Protein AF-A0A2E5S4G9-F1 (afdb_monomer_lite)

Secondary structure (DSSP, 8-state):
--HHHHHHHHHHHHHHHHHHHHHHHHHHHHHTSPPHHHHHHHHHHTTT-TT-EEEEETTEEEEEEEETTEEEEEEEETTTEEEEEEEPTT-TT----EEEESSS--SSTTEEEEETTEEEEP-TTS-HHHHHHHHHHS-HHHHHHHHHHHHTSSEEEEEE-HHHHHH-HHHHHHHHT-TT--S--EEEEEEEETT--HHHHHHHHHHHHHHHHHHHHHS---

pLDDT: mean 80.01, std 14.48, range [40.16, 95.88]

Sequence (222 aa):
MPQELIILLLTICFLLLVAALFFLASWMRSKLQPSAKLEGSLLELRKWIPDLQPMQIGSDYYGMGTFQGHRIGFRRWTGKALAIRVKIRETEMDPFYLLALSGGSPPEEGFHNMRPGLYLGSLSGVSFDEQKEKYNRLLPATLASIQTLAQNVSSLTVGPDWEVNRIGRDAALRLLGQDGVALTQLELRTVISDNYSGEALLSHIKKMCHIVERLERELPRE

Structure (mmCIF, N/CA/C/O backbone):
data_AF-A0A2E5S4G9-F1
#
_entry.id   AF-A0A2E5S4G9-F1
#
loop_
_atom_site.group_PDB
_atom_site.id
_atom_site.type_symbol
_atom_site.label_atom_id
_atom_site.label_alt_id
_atom_site.label_comp_id
_atom_site.label_asym_id
_atom_site.label_entity_id
_atom_site.label_seq_id
_atom_site.pdbx_PDB_ins_code
_atom_site.Cartn_x
_atom_site.Cartn_y
_atom_site.Cartn_z
_atom_site.occupancy
_atom_site.B_iso_or_equiv
_atom_site.auth_seq_id
_atom_site.auth_comp_id
_atom_site.auth_asym_id
_atom_site.auth_atom_id
_atom_site.pdbx_PDB_model_num
ATOM 1 N N . MET A 1 1 ? 17.369 -23.513 -61.665 1.00 62.38 1 MET A N 1
ATOM 2 C CA . MET A 1 1 ? 18.164 -22.512 -60.916 1.00 62.38 1 MET A CA 1
ATOM 3 C C . MET A 1 1 ? 19.468 -23.156 -60.481 1.00 62.38 1 MET A C 1
ATOM 5 O O . MET A 1 1 ? 19.415 -24.325 -60.113 1.00 62.38 1 MET A O 1
ATOM 9 N N . PRO A 1 2 ? 20.602 -22.439 -60.515 1.00 84.31 2 PRO A N 1
ATOM 10 C CA . PRO A 1 2 ? 21.849 -22.952 -59.960 1.00 84.31 2 PRO A CA 1
ATOM 11 C C . PRO A 1 2 ? 21.697 -23.172 -58.447 1.00 84.31 2 PRO A C 1
ATOM 13 O O . PRO A 1 2 ? 21.067 -22.357 -57.773 1.00 84.31 2 PRO A O 1
ATOM 16 N N . GLN A 1 3 ? 22.258 -24.263 -57.914 1.00 82.62 3 GLN A N 1
ATOM 17 C CA . GLN A 1 3 ? 22.216 -24.583 -56.475 1.00 82.62 3 GLN A CA 1
ATOM 18 C C . GLN A 1 3 ? 22.743 -23.431 -55.608 1.00 82.62 3 GLN A C 1
ATOM 20 O O . GLN A 1 3 ? 22.178 -23.149 -54.556 1.00 82.62 3 GLN A O 1
ATOM 25 N N . GLU A 1 4 ? 23.755 -22.711 -56.088 1.00 87.00 4 GLU A N 1
ATOM 26 C CA . GLU A 1 4 ? 24.308 -21.524 -55.426 1.00 87.00 4 GLU A CA 1
ATOM 27 C C . GLU A 1 4 ? 23.262 -20.422 -55.218 1.00 87.00 4 GLU A C 1
ATOM 29 O O . GLU A 1 4 ? 23.228 -19.777 -54.173 1.00 87.00 4 GLU A O 1
ATOM 34 N N . LEU A 1 5 ? 22.349 -20.251 -56.177 1.00 88.12 5 LEU A N 1
ATOM 35 C CA . LEU A 1 5 ? 21.302 -19.232 -56.125 1.00 88.12 5 LEU A CA 1
ATOM 36 C C . LEU A 1 5 ? 20.212 -19.598 -55.110 1.00 88.12 5 LEU A C 1
ATOM 38 O O . LEU A 1 5 ? 19.671 -18.718 -54.448 1.00 88.12 5 LEU A O 1
ATOM 42 N N . ILE A 1 6 ? 19.937 -20.897 -54.940 1.00 88.56 6 ILE A N 1
ATOM 43 C CA . ILE A 1 6 ? 19.016 -21.420 -53.919 1.00 88.56 6 ILE A CA 1
ATOM 44 C C . ILE A 1 6 ? 19.622 -21.248 -52.520 1.00 88.56 6 ILE A C 1
ATOM 46 O O . ILE A 1 6 ? 18.940 -20.775 -51.612 1.00 88.56 6 ILE A O 1
ATOM 50 N N . ILE A 1 7 ? 20.906 -21.581 -52.350 1.00 89.06 7 ILE A N 1
ATOM 51 C CA . ILE A 1 7 ? 21.625 -21.418 -51.077 1.00 89.06 7 ILE A CA 1
ATOM 52 C C . ILE A 1 7 ? 21.687 -19.937 -50.683 1.00 89.06 7 ILE A C 1
ATOM 54 O O . ILE A 1 7 ? 21.412 -19.597 -49.531 1.00 89.06 7 ILE A O 1
ATOM 58 N N . LEU A 1 8 ? 21.971 -19.044 -51.636 1.00 90.94 8 LEU A N 1
ATOM 59 C CA . LEU A 1 8 ? 21.980 -17.600 -51.403 1.00 90.94 8 LEU A CA 1
ATOM 60 C C . LEU A 1 8 ? 20.605 -17.095 -50.938 1.00 90.94 8 LEU A C 1
ATOM 62 O O . LEU A 1 8 ? 20.520 -16.381 -49.940 1.00 90.94 8 LEU A O 1
ATOM 66 N N . LEU A 1 9 ? 19.526 -17.511 -51.609 1.00 90.31 9 LEU A N 1
ATOM 67 C CA . LEU A 1 9 ? 18.155 -17.132 -51.252 1.00 90.31 9 LEU A CA 1
ATOM 68 C C . LEU A 1 9 ? 17.761 -17.628 -49.858 1.00 90.31 9 LEU A C 1
ATOM 70 O O . LEU A 1 9 ? 17.207 -16.862 -49.073 1.00 90.31 9 LEU A O 1
ATOM 74 N N . LEU A 1 10 ? 18.089 -18.879 -49.527 1.00 89.94 10 LEU A N 1
ATOM 75 C CA . LEU A 1 10 ? 17.836 -19.446 -48.201 1.00 89.94 10 LEU A CA 1
ATOM 76 C C . LEU A 1 10 ? 18.617 -18.706 -47.112 1.00 89.94 10 LEU A C 1
ATOM 78 O O . LEU A 1 10 ? 18.069 -18.436 -46.046 1.00 89.94 10 LEU A O 1
ATOM 82 N N . THR A 1 11 ? 19.862 -18.319 -47.394 1.00 90.44 11 THR A N 1
ATOM 83 C CA . THR A 1 11 ? 20.701 -17.562 -46.454 1.00 90.44 11 THR A CA 1
ATOM 84 C C . THR A 1 11 ? 20.139 -16.159 -46.219 1.00 90.44 11 THR A C 1
ATOM 86 O O . THR A 1 11 ? 20.030 -15.723 -45.075 1.00 90.44 11 THR A O 1
ATOM 89 N N . ILE A 1 12 ? 19.705 -15.468 -47.278 1.00 93.25 12 ILE A N 1
ATOM 90 C CA . ILE A 1 12 ? 19.053 -14.154 -47.172 1.00 93.25 12 ILE A CA 1
ATOM 91 C C . ILE A 1 12 ? 17.735 -14.267 -46.396 1.00 93.25 12 ILE A C 1
ATOM 93 O O . ILE A 1 12 ? 17.505 -13.486 -45.474 1.00 93.25 12 ILE A O 1
ATOM 97 N N . CYS A 1 13 ? 16.893 -15.258 -46.707 1.00 91.69 13 CYS A N 1
ATOM 98 C CA . CYS A 1 13 ? 15.657 -15.510 -45.965 1.00 91.69 13 CYS A CA 1
ATOM 99 C C . CYS A 1 13 ? 15.927 -15.780 -44.483 1.00 91.69 13 CYS A C 1
ATOM 101 O O . CYS A 1 13 ? 15.249 -15.207 -43.635 1.00 91.69 13 CYS A O 1
ATOM 103 N N . PHE A 1 14 ? 16.926 -16.602 -44.160 1.00 92.38 14 PHE A N 1
ATOM 104 C CA . PHE A 1 14 ? 17.309 -16.885 -42.779 1.00 92.38 14 PHE A CA 1
ATOM 105 C C . PHE A 1 14 ? 17.754 -15.617 -42.041 1.00 92.38 14 PHE A C 1
ATOM 107 O O . PHE A 1 14 ? 17.254 -15.334 -40.954 1.00 92.38 14 PHE A O 1
ATOM 114 N N . LEU A 1 15 ? 18.628 -14.808 -42.647 1.00 93.62 15 LEU A N 1
ATOM 11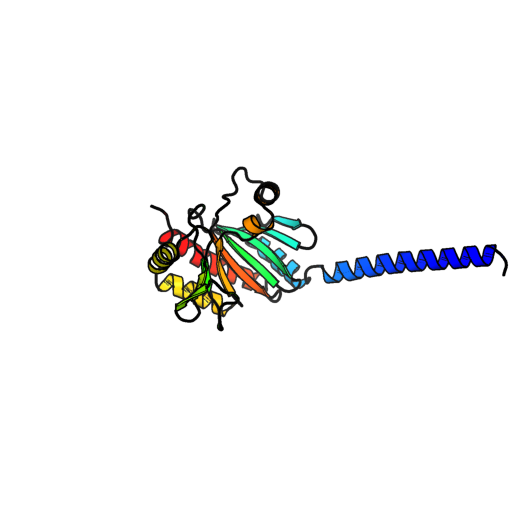5 C CA . LEU A 1 15 ? 19.103 -13.558 -42.048 1.00 93.62 15 LEU A CA 1
ATOM 116 C C . LEU A 1 15 ? 17.970 -12.546 -41.832 1.00 93.62 15 LEU A C 1
ATOM 118 O O . LEU A 1 15 ? 17.916 -11.908 -40.781 1.00 93.62 15 LEU A O 1
ATOM 122 N N . LEU A 1 16 ? 17.033 -12.433 -42.778 1.00 93.62 16 LEU A N 1
ATOM 123 C CA . LEU A 1 16 ? 15.849 -11.580 -42.633 1.00 93.62 16 LEU A CA 1
ATOM 124 C C . LEU A 1 16 ? 14.930 -12.062 -41.505 1.00 93.62 16 LEU A C 1
ATOM 126 O O . LEU A 1 16 ? 14.406 -11.245 -40.751 1.00 93.62 16 LEU A O 1
ATOM 130 N N . LEU A 1 17 ? 14.758 -13.375 -41.356 1.00 92.19 17 LEU A N 1
ATOM 131 C CA . LEU A 1 17 ? 13.917 -13.969 -40.317 1.00 92.19 17 LEU A CA 1
ATOM 132 C C . LEU A 1 17 ? 14.536 -13.777 -38.924 1.00 92.19 17 LEU A C 1
ATOM 134 O O . LEU A 1 17 ? 13.839 -13.417 -37.976 1.00 92.19 17 LEU A O 1
ATOM 138 N N . VAL A 1 18 ? 15.861 -13.909 -38.821 1.00 89.44 18 VAL A N 1
ATOM 139 C CA . VAL A 1 18 ? 16.624 -13.576 -37.611 1.00 89.44 18 VAL A CA 1
ATOM 140 C C . VAL A 1 18 ? 16.506 -12.082 -37.289 1.00 89.44 18 VAL A C 1
ATOM 142 O O . VAL A 1 18 ? 16.171 -11.730 -36.159 1.00 89.44 18 VAL A O 1
ATOM 145 N N . ALA A 1 19 ? 16.699 -11.192 -38.265 1.00 87.81 19 ALA A N 1
ATOM 146 C CA . ALA A 1 19 ? 16.552 -9.749 -38.066 1.00 87.81 19 ALA A CA 1
ATOM 147 C C . ALA A 1 19 ? 15.129 -9.365 -37.622 1.00 87.81 19 ALA A C 1
ATOM 149 O O . ALA A 1 19 ? 14.969 -8.555 -36.709 1.00 87.81 19 ALA A O 1
ATOM 150 N N . ALA A 1 20 ? 14.099 -9.987 -38.205 1.00 88.69 20 ALA A N 1
ATOM 151 C CA . ALA A 1 20 ? 12.708 -9.792 -37.807 1.00 88.69 20 ALA A CA 1
ATOM 152 C C . ALA A 1 20 ? 12.456 -10.249 -36.363 1.00 88.69 20 ALA A C 1
ATOM 154 O O . ALA A 1 20 ? 11.812 -9.525 -35.608 1.00 88.69 20 ALA A O 1
ATOM 155 N N . LEU A 1 21 ? 13.014 -11.392 -35.946 1.00 87.75 21 LEU A N 1
ATOM 156 C CA . LEU A 1 21 ? 12.965 -11.866 -34.557 1.00 87.75 21 LEU A CA 1
ATOM 157 C C . LEU A 1 21 ? 13.628 -10.880 -33.588 1.00 87.75 21 LEU A C 1
ATOM 159 O O . LEU A 1 21 ? 13.041 -10.549 -32.557 1.00 87.75 21 LEU A O 1
ATOM 163 N N . PHE A 1 22 ? 14.810 -10.358 -33.929 1.00 82.56 22 PHE A N 1
ATOM 164 C CA . PHE A 1 22 ? 15.482 -9.331 -33.127 1.00 82.56 22 PHE A CA 1
ATOM 165 C C . PHE A 1 22 ? 14.666 -8.037 -33.049 1.00 82.56 22 PHE A C 1
ATOM 167 O O . PHE A 1 22 ? 14.561 -7.438 -31.976 1.00 82.56 22 PHE A O 1
ATOM 174 N N . PHE A 1 23 ? 14.045 -7.622 -34.154 1.00 84.19 23 PHE A N 1
ATOM 175 C CA . PHE A 1 23 ? 13.201 -6.433 -34.189 1.00 84.19 23 PHE A CA 1
ATOM 176 C C . PHE A 1 23 ? 11.932 -6.617 -33.351 1.00 84.19 23 PHE A C 1
ATOM 178 O O . PHE A 1 23 ? 11.587 -5.732 -32.571 1.00 84.19 23 PHE A O 1
ATOM 185 N N . LEU A 1 24 ? 11.279 -7.781 -33.432 1.00 76.38 24 LEU A N 1
ATOM 186 C CA . LEU A 1 24 ? 10.110 -8.116 -32.616 1.00 76.38 24 LEU A CA 1
ATOM 187 C C . LEU A 1 24 ? 10.465 -8.161 -31.129 1.00 76.38 24 LEU A C 1
ATOM 189 O O . LEU A 1 24 ? 9.747 -7.591 -30.313 1.00 76.38 24 LEU A O 1
ATOM 193 N N . ALA A 1 25 ? 11.588 -8.787 -30.773 1.00 67.88 25 ALA A N 1
ATOM 194 C CA . ALA A 1 25 ? 12.072 -8.831 -29.399 1.00 67.88 25 ALA A CA 1
ATOM 195 C C . ALA A 1 25 ? 12.381 -7.423 -28.864 1.00 67.88 25 ALA A C 1
ATOM 197 O O . ALA A 1 25 ? 11.974 -7.085 -27.754 1.00 67.88 25 ALA A O 1
ATOM 198 N N . SER A 1 26 ? 13.039 -6.579 -29.663 1.00 68.25 26 SER A N 1
ATOM 199 C CA . SER A 1 26 ? 13.331 -5.182 -29.318 1.00 68.25 26 SER A CA 1
ATOM 200 C C . SER A 1 26 ? 12.057 -4.341 -29.171 1.00 68.25 26 SER A C 1
ATOM 202 O O . SER A 1 26 ? 11.898 -3.607 -28.196 1.00 68.25 26 SER A O 1
ATOM 204 N N . TRP A 1 27 ? 11.100 -4.501 -30.086 1.00 69.50 27 TRP A N 1
ATOM 205 C CA . TRP A 1 27 ? 9.810 -3.814 -30.055 1.00 69.50 27 TRP A CA 1
ATOM 206 C C . TRP A 1 27 ? 8.940 -4.246 -28.866 1.00 69.50 27 TRP A C 1
ATOM 208 O O . TRP A 1 27 ? 8.347 -3.408 -28.188 1.00 69.50 27 TRP A O 1
ATOM 218 N N . MET A 1 28 ? 8.917 -5.539 -28.537 1.00 64.44 28 MET A N 1
ATOM 219 C CA . MET A 1 28 ? 8.283 -6.028 -27.309 1.00 64.44 28 MET A CA 1
ATOM 220 C C . MET A 1 28 ? 8.977 -5.461 -26.063 1.00 64.44 28 MET A C 1
ATOM 222 O O . MET A 1 28 ? 8.306 -5.065 -25.112 1.00 64.44 28 MET A O 1
ATOM 226 N N . ARG A 1 29 ? 10.311 -5.346 -26.073 1.00 56.06 29 ARG A N 1
ATOM 227 C CA . ARG A 1 29 ? 11.087 -4.784 -24.958 1.00 56.06 29 ARG A CA 1
ATOM 228 C C . ARG A 1 29 ? 10.842 -3.287 -24.765 1.00 56.06 29 ARG A C 1
ATOM 230 O O . ARG A 1 29 ? 10.755 -2.849 -23.624 1.00 56.06 29 ARG A O 1
ATOM 237 N N . SER A 1 30 ? 10.661 -2.514 -25.837 1.00 55.19 30 SER A N 1
ATOM 238 C CA . SER A 1 30 ? 10.353 -1.078 -25.749 1.00 55.19 30 SER A CA 1
ATOM 239 C C . SER A 1 30 ? 8.936 -0.807 -25.235 1.00 55.19 30 SER A C 1
ATOM 241 O O . SER A 1 30 ? 8.726 0.148 -24.494 1.00 55.19 30 SER A O 1
ATOM 243 N N . LYS A 1 31 ? 7.972 -1.696 -25.512 1.00 56.16 31 LYS A N 1
ATOM 244 C CA . LYS A 1 31 ? 6.645 -1.681 -24.864 1.00 56.16 31 LYS A CA 1
ATOM 245 C C . LYS A 1 31 ? 6.689 -2.043 -23.373 1.00 56.16 31 LYS A C 1
ATOM 247 O O . LYS A 1 31 ? 5.730 -1.766 -22.657 1.00 56.16 31 LYS A O 1
ATOM 252 N N . LEU A 1 32 ? 7.782 -2.655 -22.916 1.00 53.09 32 LEU A N 1
ATOM 253 C CA . LEU A 1 32 ? 8.024 -3.041 -21.525 1.00 53.09 32 LEU A CA 1
ATOM 254 C C . LEU A 1 32 ? 8.937 -2.060 -20.778 1.00 53.09 32 LEU A C 1
ATOM 256 O O . LEU A 1 32 ? 9.112 -2.236 -19.571 1.00 53.09 32 LEU A O 1
ATOM 260 N N . GLN A 1 33 ? 9.507 -1.042 -21.429 1.00 54.16 33 GLN A N 1
ATOM 261 C CA . GLN A 1 33 ? 10.274 -0.000 -20.741 1.00 54.16 33 GLN A CA 1
ATOM 262 C C . GLN A 1 33 ? 9.332 0.971 -20.010 1.00 54.16 33 GLN A C 1
ATOM 264 O O . GLN A 1 33 ? 8.203 1.182 -20.460 1.00 54.16 33 GLN A O 1
ATOM 269 N N . PRO A 1 34 ? 9.725 1.499 -18.837 1.00 54.69 34 PRO A N 1
ATOM 270 C CA . PRO A 1 34 ? 8.945 2.521 -18.144 1.00 54.69 34 PRO A CA 1
ATOM 271 C C . PRO A 1 34 ? 8.648 3.699 -19.073 1.00 54.69 34 PRO A C 1
ATOM 273 O O . PRO A 1 34 ? 9.449 4.021 -19.951 1.00 54.69 34 PRO A O 1
ATOM 276 N N . SER A 1 35 ? 7.515 4.380 -18.877 1.00 65.00 35 SER A N 1
ATOM 277 C CA . SER A 1 35 ? 7.364 5.686 -19.511 1.00 65.00 35 SER A CA 1
ATOM 278 C C . SER A 1 35 ? 8.494 6.582 -18.988 1.00 65.00 35 SER A C 1
ATOM 280 O O . SER A 1 35 ? 8.717 6.663 -17.779 1.00 65.00 35 SER A O 1
ATOM 282 N N . ALA A 1 36 ? 9.228 7.249 -19.884 1.00 67.62 36 ALA A N 1
ATOM 283 C CA . ALA A 1 36 ? 10.357 8.120 -19.519 1.00 67.62 36 ALA A CA 1
ATOM 284 C C . ALA A 1 36 ? 9.977 9.169 -18.448 1.00 67.62 36 ALA A C 1
ATOM 286 O O . ALA A 1 36 ? 10.807 9.632 -17.670 1.00 67.62 36 ALA A O 1
ATOM 287 N N . LYS A 1 37 ? 8.683 9.502 -18.375 1.00 71.19 37 LYS A N 1
ATOM 288 C CA . LYS A 1 37 ? 8.081 10.386 -17.378 1.00 71.19 37 LYS A CA 1
ATOM 289 C C . LYS A 1 37 ? 8.118 9.815 -15.952 1.00 71.19 37 LYS A C 1
ATOM 291 O O . LYS A 1 37 ? 8.420 10.550 -15.011 1.00 71.19 37 LYS A O 1
ATOM 296 N N . LEU A 1 38 ? 7.843 8.520 -15.781 1.00 74.31 38 LEU A N 1
ATOM 297 C CA . LEU A 1 38 ? 7.900 7.858 -14.477 1.00 74.31 38 LEU A CA 1
ATOM 298 C C . LEU A 1 38 ? 9.346 7.719 -13.996 1.00 74.31 38 LEU A C 1
ATOM 300 O O . LEU A 1 38 ? 9.626 7.991 -12.833 1.00 74.31 38 LEU A O 1
ATOM 304 N N . GLU A 1 39 ? 10.266 7.355 -14.892 1.00 76.50 39 GLU A N 1
ATOM 305 C CA . GLU A 1 39 ? 11.702 7.334 -14.585 1.00 76.50 39 GLU A CA 1
ATOM 306 C C . GLU A 1 39 ? 12.204 8.711 -14.145 1.00 76.50 39 GLU A C 1
ATOM 308 O O . GLU A 1 39 ? 12.862 8.810 -13.111 1.00 76.50 39 GLU A O 1
ATOM 313 N N . GLY A 1 40 ? 11.826 9.778 -14.859 1.00 79.81 40 GLY A N 1
ATOM 314 C CA . GLY A 1 40 ? 12.137 11.151 -14.458 1.00 79.81 40 GLY A CA 1
ATOM 315 C C . GLY A 1 40 ? 11.591 11.501 -13.070 1.00 79.81 40 GLY A C 1
ATOM 316 O O . GLY A 1 40 ? 12.319 12.027 -12.233 1.00 79.81 40 GLY A O 1
ATOM 317 N N . SER A 1 41 ? 10.344 11.126 -12.778 1.00 82.94 41 SER A N 1
ATOM 318 C CA . SER A 1 41 ? 9.709 11.399 -11.478 1.00 82.94 41 SER A CA 1
ATOM 319 C C . SER A 1 41 ? 10.345 10.607 -10.325 1.00 82.94 41 SER A C 1
ATOM 321 O O . SER A 1 41 ? 10.506 11.128 -9.222 1.00 82.94 41 SER A O 1
ATOM 323 N N . LEU A 1 42 ? 10.759 9.358 -10.570 1.00 81.81 42 LEU A N 1
ATOM 324 C CA . LEU A 1 42 ? 11.506 8.543 -9.604 1.00 81.81 42 LEU A CA 1
ATOM 325 C C . LEU A 1 42 ? 12.932 9.072 -9.389 1.00 81.81 42 LEU A C 1
ATOM 327 O O . LEU A 1 42 ? 13.452 9.011 -8.274 1.00 81.81 42 LEU A O 1
ATOM 331 N N . LEU A 1 43 ? 13.565 9.611 -10.433 1.00 83.81 43 LEU A N 1
ATOM 332 C CA . LEU A 1 43 ? 14.869 10.259 -10.325 1.00 83.81 43 LEU A CA 1
ATOM 333 C C . LEU A 1 43 ? 14.775 11.538 -9.485 1.00 83.81 43 LEU A C 1
ATOM 335 O O . LEU A 1 43 ? 15.610 11.758 -8.610 1.00 83.81 43 LEU A O 1
ATOM 339 N N . GLU A 1 44 ? 13.740 12.351 -9.702 1.00 85.88 44 GLU A N 1
ATOM 340 C CA . GLU A 1 44 ? 13.447 13.515 -8.862 1.00 85.88 44 GLU A CA 1
ATOM 341 C C . GLU A 1 44 ? 13.235 13.116 -7.402 1.00 85.88 44 GLU A C 1
ATOM 343 O O . GLU A 1 44 ? 13.769 13.779 -6.512 1.00 85.88 44 GLU A O 1
ATOM 348 N N . LEU A 1 45 ? 12.533 12.001 -7.153 1.00 86.44 45 LEU A N 1
ATOM 349 C CA . LEU A 1 45 ? 12.281 11.496 -5.803 1.00 86.44 45 LEU A CA 1
ATOM 350 C C . LEU A 1 45 ? 13.557 11.242 -4.991 1.00 86.44 45 LEU A C 1
ATOM 352 O O . LEU A 1 45 ? 13.544 11.421 -3.772 1.00 86.44 45 LEU A O 1
ATOM 356 N N . ARG A 1 46 ? 14.677 10.905 -5.646 1.00 86.62 46 ARG A N 1
ATOM 357 C CA . ARG A 1 46 ? 15.970 10.697 -4.972 1.00 86.62 46 ARG A CA 1
ATOM 358 C C . ARG A 1 46 ? 16.487 11.929 -4.238 1.00 86.62 46 ARG A C 1
ATOM 360 O O . ARG A 1 46 ? 17.275 11.786 -3.311 1.00 86.62 46 ARG A O 1
ATOM 367 N N . LYS A 1 47 ? 16.030 13.132 -4.604 1.00 89.19 47 LYS A N 1
ATOM 368 C CA . LYS A 1 47 ? 16.352 14.366 -3.868 1.00 89.19 47 LYS A CA 1
ATOM 369 C C . LYS A 1 47 ? 15.842 14.322 -2.424 1.00 89.19 47 LYS A C 1
ATOM 371 O O . LYS A 1 47 ? 16.447 14.935 -1.553 1.00 89.19 47 LYS A O 1
ATOM 376 N N . TRP A 1 48 ? 14.740 13.610 -2.180 1.00 89.69 48 TRP A N 1
ATOM 377 C CA . TRP A 1 48 ? 14.108 13.492 -0.861 1.00 89.69 48 TRP A CA 1
ATOM 378 C C . TRP A 1 48 ? 14.281 12.109 -0.224 1.00 89.69 48 TRP A C 1
ATOM 380 O O . TRP A 1 48 ? 14.164 11.994 0.992 1.00 89.69 48 TRP A O 1
ATOM 390 N N . ILE A 1 49 ? 14.562 11.079 -1.027 1.00 87.94 49 ILE A N 1
ATOM 391 C CA . ILE A 1 49 ? 14.836 9.704 -0.587 1.00 87.94 49 ILE A CA 1
ATOM 392 C C . ILE A 1 49 ? 16.214 9.302 -1.141 1.00 87.94 49 ILE A C 1
ATOM 394 O O . ILE A 1 49 ? 16.296 8.632 -2.174 1.00 87.94 49 ILE A O 1
ATOM 398 N N . PRO A 1 50 ? 17.313 9.767 -0.521 1.00 85.06 50 PRO A N 1
ATOM 399 C CA . PRO A 1 50 ? 18.657 9.586 -1.068 1.00 85.06 50 PRO A CA 1
ATOM 400 C C . PRO A 1 50 ? 19.110 8.121 -1.075 1.00 85.06 50 PRO A C 1
ATOM 402 O O . PRO A 1 50 ? 19.941 7.744 -1.897 1.00 85.06 50 PRO A O 1
ATOM 405 N N . ASP A 1 51 ? 18.543 7.285 -0.203 1.00 85.44 51 ASP A N 1
ATOM 406 C CA . ASP A 1 51 ? 18.794 5.844 -0.139 1.00 85.44 51 ASP A CA 1
ATOM 407 C C . ASP A 1 51 ? 17.871 5.028 -1.062 1.00 85.44 51 ASP A C 1
ATOM 409 O O . ASP A 1 51 ? 17.836 3.806 -0.949 1.00 85.44 51 ASP A O 1
ATOM 413 N N . LEU A 1 52 ? 17.127 5.673 -1.973 1.00 83.81 52 LEU A N 1
ATOM 414 C CA . LEU A 1 52 ? 16.269 4.982 -2.935 1.00 83.81 52 LEU A CA 1
ATOM 415 C C . LEU A 1 52 ? 17.106 4.125 -3.897 1.00 83.81 52 LEU A C 1
ATOM 417 O O . LEU A 1 52 ? 17.657 4.618 -4.888 1.00 83.81 52 LEU A O 1
ATOM 421 N N . GLN A 1 53 ? 17.146 2.824 -3.629 1.00 78.62 53 GLN A N 1
ATOM 422 C CA . GLN A 1 53 ? 17.832 1.829 -4.440 1.00 78.62 53 GLN A CA 1
ATOM 423 C C . GLN A 1 53 ? 16.872 1.264 -5.492 1.00 78.62 53 GLN A C 1
ATOM 425 O O . GLN A 1 53 ? 15.878 0.627 -5.129 1.00 78.62 53 GLN A O 1
ATOM 430 N N . PRO A 1 54 ? 17.125 1.491 -6.794 1.00 75.44 54 PRO A N 1
ATOM 431 C CA . PRO A 1 54 ? 16.375 0.831 -7.850 1.00 75.44 54 PRO A CA 1
ATOM 432 C C . PRO A 1 54 ? 16.815 -0.633 -7.961 1.00 75.44 54 PRO A C 1
ATOM 434 O O . PRO A 1 54 ? 17.997 -0.956 -7.850 1.00 75.44 54 PRO A O 1
ATOM 437 N N . MET A 1 55 ? 15.876 -1.512 -8.269 1.00 65.56 55 MET A N 1
ATOM 438 C CA . MET A 1 55 ? 16.127 -2.906 -8.598 1.00 65.56 55 MET A CA 1
ATOM 439 C C . MET A 1 55 ? 15.248 -3.294 -9.785 1.00 65.56 55 MET A C 1
ATOM 441 O O . MET A 1 55 ? 14.100 -2.870 -9.892 1.00 65.56 55 MET A O 1
ATOM 445 N N . GLN A 1 56 ? 15.777 -4.095 -10.702 1.00 65.75 56 GLN A N 1
ATOM 446 C CA . GLN A 1 56 ? 15.010 -4.602 -11.835 1.00 65.75 56 GLN A CA 1
ATOM 447 C C . GLN A 1 56 ? 14.889 -6.117 -11.714 1.00 65.75 56 GLN A C 1
ATOM 449 O O . GLN A 1 56 ? 15.899 -6.815 -11.664 1.00 65.75 56 GLN A O 1
ATOM 454 N N . ILE A 1 57 ? 13.655 -6.622 -11.657 1.00 59.94 57 ILE A N 1
ATOM 455 C CA . ILE A 1 57 ? 13.363 -8.057 -11.556 1.00 59.94 57 ILE A CA 1
ATOM 456 C C . ILE A 1 57 ? 12.500 -8.434 -12.759 1.00 59.94 57 ILE A C 1
ATOM 458 O O . ILE A 1 57 ? 11.326 -8.072 -12.850 1.00 59.94 57 ILE A O 1
ATOM 462 N N . GLY A 1 58 ? 13.099 -9.134 -13.723 1.00 67.69 58 GLY A N 1
ATOM 463 C CA . GLY A 1 58 ? 12.455 -9.403 -15.009 1.00 67.69 58 GLY A CA 1
ATOM 464 C C . GLY A 1 58 ? 12.103 -8.102 -15.738 1.00 67.69 58 GLY A C 1
ATOM 465 O O . GLY A 1 58 ? 12.967 -7.260 -15.977 1.00 67.69 58 GLY A O 1
ATOM 466 N N . SER A 1 59 ? 10.829 -7.931 -16.096 1.00 63.81 59 SER A N 1
ATOM 467 C CA . SER A 1 59 ? 10.322 -6.688 -16.687 1.00 63.81 59 SER A CA 1
ATOM 468 C C . SER A 1 59 ? 9.910 -5.642 -15.654 1.00 63.81 59 SER A C 1
ATOM 470 O O . SER A 1 59 ? 9.617 -4.516 -16.041 1.00 63.81 59 SER A O 1
ATOM 472 N N . ASP A 1 60 ? 9.826 -5.977 -14.371 1.00 64.75 60 ASP A N 1
ATOM 473 C CA . ASP A 1 60 ? 9.254 -5.090 -13.362 1.00 64.75 60 ASP A CA 1
ATOM 474 C C . ASP A 1 60 ? 10.344 -4.248 -12.688 1.00 64.75 60 ASP A C 1
ATOM 476 O O . ASP A 1 60 ? 11.424 -4.732 -12.338 1.00 64.75 60 ASP A O 1
ATOM 480 N N . TYR A 1 61 ? 10.049 -2.957 -12.522 1.00 71.94 61 TYR A N 1
ATOM 481 C CA . TYR A 1 61 ? 10.856 -2.061 -11.704 1.00 71.94 61 TYR A CA 1
ATOM 482 C C . TYR A 1 61 ? 10.425 -2.184 -10.248 1.00 71.94 61 TYR A C 1
ATOM 484 O O . TYR A 1 61 ? 9.231 -2.100 -9.936 1.00 71.94 61 TYR A O 1
ATOM 492 N N . TYR A 1 62 ? 11.424 -2.305 -9.389 1.00 73.62 62 TYR A N 1
ATOM 493 C CA . TYR A 1 62 ? 11.325 -2.267 -7.947 1.00 73.62 62 TYR A CA 1
ATOM 494 C C . TYR A 1 62 ? 12.191 -1.126 -7.422 1.00 73.62 62 TYR A C 1
ATOM 496 O O . TYR A 1 62 ?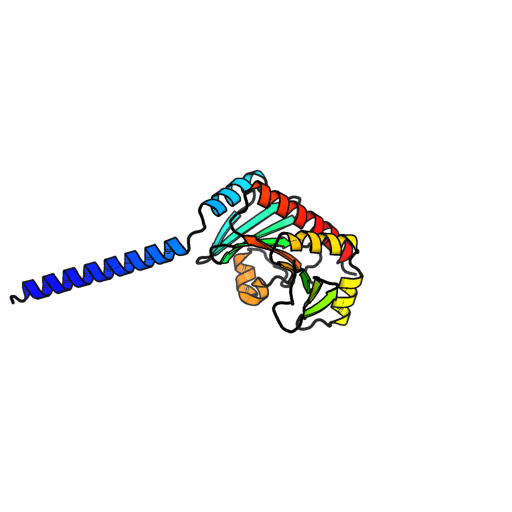 13.221 -0.779 -7.994 1.00 73.62 62 TYR A O 1
ATOM 504 N N . GLY A 1 63 ? 11.774 -0.521 -6.324 1.00 77.75 63 GLY A N 1
ATOM 505 C CA . GLY A 1 63 ? 12.589 0.450 -5.617 1.00 77.75 63 GLY A CA 1
ATOM 506 C C . GLY A 1 63 ? 12.311 0.368 -4.134 1.00 77.75 63 GLY A C 1
ATOM 507 O O . GLY A 1 63 ? 11.166 0.161 -3.738 1.00 77.75 63 GLY A O 1
ATOM 508 N N . MET A 1 64 ? 13.340 0.550 -3.320 1.00 83.12 64 MET A N 1
ATOM 509 C CA . MET A 1 64 ? 13.172 0.682 -1.878 1.00 83.12 64 MET A CA 1
ATOM 510 C C . MET A 1 64 ? 14.002 1.837 -1.349 1.00 83.12 64 MET A C 1
ATOM 512 O O . MET A 1 64 ? 15.094 2.090 -1.846 1.00 83.12 64 MET A O 1
ATOM 516 N N . GLY A 1 65 ? 13.486 2.525 -0.342 1.00 85.00 65 GLY A N 1
ATOM 517 C CA . GLY A 1 65 ? 14.207 3.585 0.348 1.00 85.00 65 GLY A CA 1
ATOM 518 C C . GLY A 1 65 ? 13.571 3.900 1.691 1.00 85.00 65 GLY A C 1
ATOM 519 O O . GLY A 1 65 ? 12.637 3.221 2.136 1.00 85.00 65 GLY A O 1
ATOM 520 N N . THR A 1 66 ? 14.079 4.940 2.333 1.00 87.44 66 THR A N 1
ATOM 521 C CA . THR A 1 66 ? 13.651 5.367 3.658 1.00 87.44 66 THR A CA 1
ATOM 522 C C . THR A 1 66 ? 13.264 6.833 3.620 1.00 87.44 66 THR A C 1
ATOM 524 O O . THR A 1 66 ? 14.033 7.695 3.201 1.00 87.44 66 THR A O 1
ATOM 527 N N . PHE A 1 67 ? 12.066 7.143 4.099 1.00 91.12 67 PHE A N 1
ATOM 528 C CA . PHE A 1 67 ? 11.574 8.511 4.169 1.00 91.12 67 PHE A CA 1
ATOM 529 C C . PHE A 1 67 ? 10.94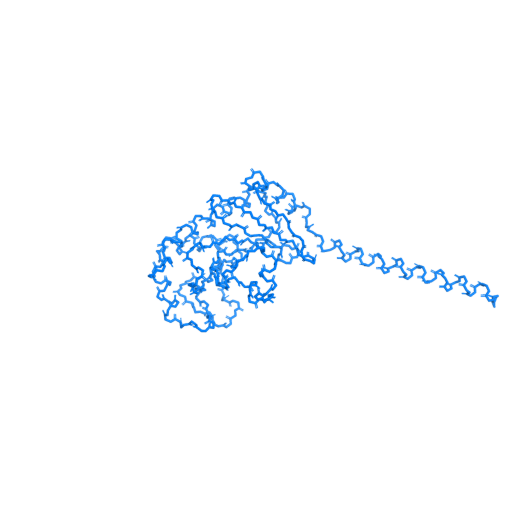8 8.752 5.535 1.00 91.12 67 PHE A C 1
ATOM 531 O O . PHE A 1 67 ? 10.055 8.015 5.946 1.00 91.12 67 PHE A O 1
ATOM 538 N N . GLN A 1 68 ? 11.438 9.767 6.253 1.00 88.69 68 GLN A N 1
ATOM 539 C CA . GLN A 1 68 ? 10.959 10.110 7.600 1.00 88.69 68 GLN A CA 1
ATOM 540 C C . GLN A 1 68 ? 10.908 8.890 8.546 1.00 88.69 68 GLN A C 1
ATOM 542 O O . GLN A 1 68 ? 9.936 8.688 9.261 1.00 88.69 68 GLN A O 1
ATOM 547 N N . GLY A 1 69 ? 11.931 8.029 8.498 1.00 84.50 69 GLY A N 1
ATOM 548 C CA . GLY A 1 69 ? 12.009 6.815 9.323 1.00 84.50 69 GLY A CA 1
ATOM 549 C C . GLY A 1 69 ? 11.145 5.635 8.858 1.00 84.50 69 GLY A C 1
ATOM 550 O O . GLY A 1 69 ? 11.266 4.551 9.422 1.00 84.50 69 GLY A O 1
ATOM 551 N N . HIS A 1 70 ? 10.331 5.799 7.812 1.00 85.88 70 HIS A N 1
ATOM 552 C CA . HIS A 1 70 ? 9.498 4.735 7.253 1.00 85.88 70 HIS A CA 1
ATOM 553 C C . HIS A 1 70 ? 10.165 4.084 6.044 1.00 85.88 70 HIS A C 1
ATOM 555 O O . HIS A 1 70 ? 10.756 4.763 5.200 1.00 85.88 70 HIS A O 1
ATOM 561 N N . ARG A 1 71 ? 10.024 2.760 5.926 1.00 87.00 71 ARG A N 1
ATOM 562 C CA . ARG A 1 71 ? 10.428 2.022 4.724 1.00 87.00 71 ARG A CA 1
ATOM 563 C C . ARG A 1 71 ? 9.370 2.184 3.641 1.00 87.00 71 ARG A C 1
ATOM 565 O O . ARG A 1 71 ? 8.196 1.890 3.871 1.00 87.00 71 ARG A O 1
ATOM 572 N N . ILE A 1 72 ? 9.807 2.630 2.466 1.00 86.69 72 ILE A N 1
ATOM 573 C CA . ILE A 1 72 ? 8.951 2.834 1.299 1.00 86.69 72 ILE A CA 1
ATOM 574 C C . ILE A 1 72 ? 9.368 1.881 0.192 1.00 86.69 72 ILE A C 1
ATOM 576 O O . ILE A 1 72 ? 10.541 1.819 -0.175 1.00 86.69 72 ILE A O 1
ATOM 580 N N . GLY A 1 73 ? 8.383 1.168 -0.344 1.00 86.31 73 GLY A N 1
ATOM 581 C CA . GLY A 1 73 ? 8.519 0.289 -1.492 1.00 86.31 73 GLY A CA 1
ATOM 582 C C . GLY A 1 73 ? 7.816 0.859 -2.719 1.00 86.31 73 GLY A C 1
ATOM 583 O O . GLY A 1 73 ? 6.712 1.402 -2.643 1.00 86.31 73 GLY A O 1
ATOM 584 N N . PHE A 1 74 ? 8.445 0.681 -3.870 1.00 85.12 74 PHE A N 1
ATOM 585 C CA . PHE A 1 74 ? 7.909 1.013 -5.178 1.00 85.12 74 PHE A CA 1
ATOM 586 C C . PHE A 1 74 ? 7.902 -0.242 -6.030 1.00 85.12 74 PHE A C 1
ATOM 588 O O . PHE A 1 74 ? 8.912 -0.936 -6.127 1.00 85.12 74 PHE A O 1
ATOM 595 N N . ARG A 1 75 ? 6.780 -0.506 -6.693 1.00 82.00 75 ARG A N 1
ATOM 596 C CA . ARG A 1 75 ? 6.696 -1.538 -7.721 1.00 82.00 75 ARG A CA 1
ATOM 597 C C . ARG A 1 75 ? 5.923 -1.026 -8.918 1.00 82.00 75 ARG A C 1
ATOM 599 O O . ARG A 1 75 ? 4.830 -0.487 -8.770 1.00 82.00 75 ARG A O 1
ATOM 606 N N . ARG A 1 76 ? 6.420 -1.288 -10.120 1.00 76.00 76 ARG A N 1
ATOM 607 C CA . ARG A 1 76 ? 5.630 -1.073 -11.333 1.00 76.00 76 ARG A CA 1
ATOM 608 C C . ARG A 1 76 ? 4.489 -2.091 -11.425 1.00 76.00 76 ARG A C 1
ATOM 610 O O . ARG A 1 76 ? 4.719 -3.297 -11.402 1.00 76.00 76 ARG A O 1
ATOM 617 N N . TRP A 1 77 ? 3.260 -1.599 -11.535 1.00 67.81 77 TRP A N 1
ATOM 618 C CA . TRP A 1 77 ? 2.045 -2.398 -11.654 1.00 67.81 77 TRP A CA 1
ATOM 619 C C . TRP A 1 77 ? 1.446 -2.191 -13.041 1.00 67.81 77 TRP A C 1
ATOM 621 O O . TRP A 1 77 ? 0.695 -1.246 -13.255 1.00 67.81 77 TRP A O 1
ATOM 631 N N . THR A 1 78 ? 1.775 -3.065 -13.999 1.00 62.25 78 THR A N 1
ATOM 632 C CA . THR A 1 78 ? 1.458 -2.888 -15.435 1.00 62.25 78 THR A CA 1
ATOM 633 C C . THR A 1 78 ? 2.071 -1.597 -16.012 1.00 62.25 78 THR A C 1
ATOM 635 O O . THR A 1 78 ? 2.408 -0.673 -15.281 1.00 62.25 78 THR A O 1
ATOM 638 N N . GLY A 1 79 ? 2.2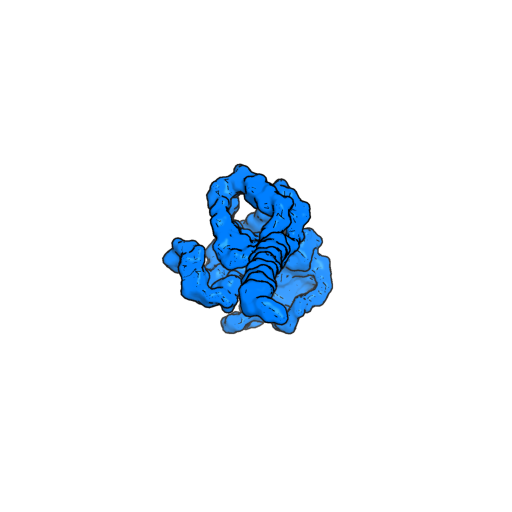82 -1.496 -17.327 1.00 60.28 79 GLY A N 1
ATOM 639 C CA . GLY A 1 79 ? 3.098 -0.420 -17.927 1.00 60.28 79 GLY A CA 1
ATOM 640 C C . GLY A 1 79 ? 2.659 1.038 -17.671 1.00 60.28 79 GLY A C 1
ATOM 641 O O . GLY A 1 79 ? 3.351 1.940 -18.124 1.00 60.28 79 GLY A O 1
ATOM 642 N N . LYS A 1 80 ? 1.541 1.280 -16.969 1.00 67.62 80 LYS A N 1
ATOM 643 C CA . LYS A 1 80 ? 0.959 2.610 -16.716 1.00 67.62 80 LYS A CA 1
ATOM 644 C C . LYS A 1 80 ? 0.715 2.949 -15.243 1.00 67.62 80 LYS A C 1
ATOM 646 O O . LYS A 1 80 ? 0.209 4.034 -14.968 1.00 67.62 80 LYS A O 1
ATOM 651 N N . ALA A 1 81 ? 1.006 2.051 -14.299 1.00 78.94 81 ALA A N 1
ATOM 652 C CA . ALA A 1 81 ? 0.752 2.333 -12.889 1.00 78.94 81 ALA A CA 1
ATOM 653 C C . ALA A 1 81 ? 1.935 1.988 -11.980 1.00 78.94 81 ALA A C 1
ATOM 655 O O . ALA A 1 81 ? 2.720 1.073 -12.240 1.00 78.94 81 ALA A O 1
ATOM 656 N N . LEU A 1 82 ? 2.054 2.746 -10.894 1.00 85.06 82 LEU A N 1
ATOM 657 C CA . LEU A 1 82 ? 3.037 2.563 -9.839 1.00 85.06 82 LEU A CA 1
ATOM 658 C C . LEU A 1 82 ? 2.303 2.173 -8.556 1.00 85.06 82 LEU A C 1
ATOM 660 O O . LEU A 1 82 ? 1.425 2.894 -8.087 1.00 85.06 82 LEU A O 1
ATOM 664 N N . ALA A 1 83 ? 2.668 1.031 -7.989 1.00 87.25 83 ALA A N 1
ATOM 665 C CA . ALA A 1 83 ? 2.296 0.660 -6.639 1.00 87.25 83 ALA A CA 1
ATOM 666 C C . ALA A 1 83 ? 3.296 1.287 -5.662 1.00 87.25 83 ALA A C 1
ATOM 668 O O . ALA A 1 83 ? 4.497 1.022 -5.748 1.00 87.25 83 ALA A O 1
ATOM 669 N N . ILE A 1 84 ? 2.787 2.099 -4.740 1.00 89.88 84 ILE A N 1
ATOM 670 C CA . ILE A 1 84 ? 3.549 2.681 -3.632 1.00 89.88 84 ILE A CA 1
ATOM 671 C C . ILE A 1 84 ? 3.128 1.968 -2.358 1.00 89.88 84 ILE A C 1
ATOM 673 O O . ILE A 1 84 ? 1.936 1.725 -2.148 1.00 89.88 84 ILE A O 1
ATOM 677 N N . ARG A 1 85 ? 4.106 1.647 -1.516 1.00 89.62 85 ARG A N 1
ATOM 678 C CA . ARG A 1 85 ? 3.913 0.920 -0.266 1.00 89.62 85 ARG A CA 1
ATOM 679 C C . ARG A 1 85 ? 4.678 1.602 0.843 1.00 89.62 85 ARG A C 1
ATOM 681 O O . ARG A 1 85 ? 5.819 2.008 0.636 1.00 89.62 85 ARG A O 1
ATOM 688 N N . VAL A 1 86 ? 4.059 1.704 2.006 1.00 90.69 86 VAL A N 1
ATOM 689 C CA . VAL A 1 86 ? 4.717 2.169 3.223 1.00 90.69 86 VAL A CA 1
ATOM 690 C C . VAL A 1 86 ? 4.481 1.118 4.293 1.00 90.69 86 VAL A C 1
ATOM 692 O O . VAL A 1 86 ? 3.332 0.769 4.575 1.00 90.69 86 VAL A O 1
ATOM 695 N N . LYS A 1 87 ? 5.573 0.590 4.848 1.00 87.00 87 LYS A N 1
ATOM 696 C CA . LYS A 1 87 ? 5.510 -0.424 5.901 1.00 87.00 87 LYS A CA 1
ATOM 697 C C . LYS A 1 87 ? 4.968 0.199 7.187 1.00 87.00 87 LYS A C 1
ATOM 699 O O . LYS A 1 87 ? 5.446 1.259 7.586 1.00 87.00 87 LYS A O 1
ATOM 704 N N . ILE A 1 88 ? 4.021 -0.481 7.826 1.00 88.00 88 ILE A N 1
ATOM 705 C CA . ILE A 1 88 ? 3.532 -0.161 9.168 1.00 88.00 88 ILE A CA 1
ATOM 706 C C . ILE A 1 88 ? 4.404 -0.948 10.148 1.00 88.00 88 ILE A C 1
ATOM 708 O O . ILE A 1 88 ? 4.471 -2.176 10.077 1.00 88.00 88 ILE A O 1
ATOM 712 N N . ARG A 1 89 ? 5.150 -0.256 11.009 1.00 82.88 89 ARG A N 1
ATOM 713 C CA . ARG A 1 89 ? 6.040 -0.911 11.979 1.00 82.88 89 ARG A CA 1
ATOM 714 C C . ARG A 1 89 ? 5.234 -1.564 13.097 1.00 82.88 89 ARG A C 1
ATOM 716 O O . ARG A 1 89 ? 4.078 -1.215 13.311 1.00 82.88 89 ARG A O 1
ATOM 723 N N . GLU A 1 90 ? 5.853 -2.516 13.788 1.00 77.88 90 GLU A N 1
ATOM 724 C CA . GLU A 1 90 ? 5.313 -3.180 14.988 1.00 77.88 90 GLU A CA 1
ATOM 725 C C . GLU A 1 90 ? 3.998 -3.952 14.755 1.00 77.88 90 GLU A C 1
ATOM 727 O O . GLU A 1 90 ? 3.333 -4.389 15.692 1.00 77.88 90 GLU A O 1
ATOM 732 N N . THR A 1 91 ? 3.646 -4.187 13.489 1.00 75.88 91 THR A N 1
ATOM 733 C CA . THR A 1 91 ? 2.461 -4.946 13.054 1.00 75.88 91 THR A CA 1
ATOM 734 C C . THR A 1 91 ? 2.849 -6.201 12.269 1.00 75.88 91 THR A C 1
ATOM 736 O O . THR A 1 91 ? 2.020 -6.842 11.625 1.00 75.88 91 THR A O 1
ATOM 739 N N . GLU A 1 92 ? 4.121 -6.605 12.358 1.00 70.88 92 GLU A N 1
ATOM 740 C CA . GLU A 1 92 ? 4.737 -7.736 11.655 1.00 70.88 92 GLU A CA 1
ATOM 741 C C . GLU A 1 92 ? 4.105 -9.104 11.933 1.00 70.88 92 GLU A C 1
ATOM 743 O O . GLU A 1 92 ? 4.547 -10.116 11.414 1.00 70.88 92 GLU A O 1
ATOM 748 N N . MET A 1 93 ? 3.113 -9.209 12.796 1.00 71.00 93 MET A N 1
ATOM 749 C CA . MET A 1 93 ? 2.423 -10.468 13.061 1.00 71.00 93 MET A CA 1
ATOM 750 C C . MET A 1 93 ? 0.926 -10.221 13.281 1.00 71.00 93 MET A C 1
ATOM 752 O O . MET A 1 93 ? 0.218 -11.108 13.749 1.00 71.00 93 MET A O 1
ATOM 756 N N . ASP A 1 94 ? 0.435 -9.014 12.993 1.00 76.00 94 ASP A N 1
ATOM 757 C CA . ASP A 1 94 ? -0.943 -8.621 13.252 1.00 76.00 94 ASP A CA 1
ATOM 758 C C . ASP A 1 94 ? -1.732 -8.570 11.939 1.00 76.00 94 ASP A C 1
ATOM 760 O O . ASP A 1 94 ? -1.720 -7.552 11.255 1.00 76.00 94 ASP A O 1
ATOM 764 N N . PRO A 1 95 ? -2.368 -9.667 11.499 1.00 77.69 95 PRO A N 1
ATOM 765 C CA . PRO A 1 95 ? -3.056 -9.670 10.220 1.00 77.69 95 PRO A CA 1
ATOM 766 C C . PRO A 1 95 ? -4.291 -8.765 10.271 1.00 77.69 95 PRO A C 1
ATOM 768 O O . PRO A 1 95 ? -5.135 -8.865 11.167 1.00 77.69 95 PRO A O 1
ATOM 771 N N . PHE A 1 96 ? -4.408 -7.892 9.278 1.00 87.12 96 PHE A N 1
ATOM 772 C CA . PHE A 1 96 ? -5.512 -6.959 9.124 1.00 87.12 96 PHE A CA 1
ATOM 773 C C . PHE A 1 96 ? -5.658 -6.622 7.646 1.00 87.12 96 PHE A C 1
ATOM 775 O O . PHE A 1 96 ? -4.659 -6.295 7.003 1.00 87.12 96 PHE A O 1
ATOM 782 N N . TYR A 1 97 ? -6.873 -6.714 7.097 1.00 90.31 97 TYR A N 1
ATOM 783 C CA . TYR A 1 97 ? -7.119 -6.352 5.707 1.00 90.31 97 TYR A CA 1
ATOM 784 C C . TYR A 1 97 ? -8.270 -5.360 5.571 1.00 90.31 97 TYR A C 1
ATOM 786 O O . TYR A 1 97 ? -9.444 -5.714 5.631 1.00 90.31 97 TYR A O 1
ATOM 794 N N . LEU A 1 98 ? -7.918 -4.099 5.340 1.00 93.25 98 LEU A N 1
ATOM 795 C CA . LEU A 1 98 ? -8.842 -3.008 5.073 1.00 93.25 98 LEU A CA 1
ATOM 796 C C . LEU A 1 98 ? -8.641 -2.497 3.647 1.00 93.25 98 LEU A C 1
ATOM 798 O O . LEU A 1 98 ? -7.547 -2.084 3.263 1.00 93.25 98 LEU A O 1
ATOM 802 N N . LEU A 1 99 ? -9.720 -2.472 2.877 1.00 93.25 99 LEU A N 1
ATOM 803 C CA . LEU A 1 99 ? -9.790 -1.896 1.543 1.00 93.25 99 LEU A CA 1
ATOM 804 C C . LEU A 1 99 ? -10.606 -0.603 1.585 1.00 93.25 99 LEU A C 1
ATOM 806 O O . LEU A 1 99 ? -11.739 -0.578 2.063 1.00 93.25 99 LEU A O 1
ATOM 810 N N . ALA A 1 100 ? -10.041 0.461 1.025 1.00 93.88 100 ALA A N 1
ATOM 811 C CA . ALA A 1 100 ? -10.703 1.733 0.803 1.00 93.88 100 ALA A CA 1
ATOM 812 C C . ALA A 1 100 ? -10.818 2.014 -0.699 1.00 93.88 100 ALA A C 1
ATOM 814 O O . ALA A 1 100 ? -9.830 1.933 -1.434 1.00 93.88 100 ALA A O 1
ATOM 815 N N . LEU A 1 101 ? -12.020 2.371 -1.148 1.00 91.56 101 LEU A N 1
ATOM 816 C CA . LEU A 1 101 ? -12.335 2.676 -2.543 1.00 91.56 101 LEU A CA 1
ATOM 817 C C . LEU A 1 101 ? -12.891 4.097 -2.663 1.00 91.56 101 LEU A C 1
ATOM 819 O O . LEU A 1 101 ? -13.653 4.549 -1.807 1.00 91.56 101 LEU A O 1
ATOM 823 N N . SER A 1 102 ? -12.547 4.790 -3.752 1.00 84.25 102 SER A N 1
ATOM 824 C CA . SER A 1 102 ? -13.121 6.103 -4.088 1.00 84.25 102 SER A CA 1
ATOM 825 C C . SER A 1 102 ? -14.607 6.024 -4.471 1.00 84.25 102 SER A C 1
ATOM 827 O O . SER A 1 102 ? -15.324 7.017 -4.365 1.00 84.25 102 SER A O 1
ATOM 829 N N . GLY A 1 103 ? -15.080 4.835 -4.857 1.00 72.56 103 GLY A N 1
ATOM 830 C CA . GLY A 1 103 ? -16.469 4.502 -5.160 1.00 72.56 103 GLY A CA 1
ATOM 831 C C . GLY A 1 103 ? -16.587 3.080 -5.720 1.00 72.56 103 GLY A C 1
ATOM 832 O O . GLY A 1 103 ? -15.591 2.488 -6.130 1.00 72.56 103 GLY A O 1
ATOM 833 N N . GLY A 1 104 ? -17.806 2.532 -5.736 1.00 69.81 104 GLY A N 1
ATOM 834 C CA . GLY A 1 104 ? -18.097 1.203 -6.288 1.00 69.81 104 GLY A CA 1
ATOM 835 C C . GLY A 1 104 ? -18.126 0.059 -5.267 1.00 69.81 104 GLY A C 1
ATOM 836 O O . GLY A 1 104 ? -17.930 0.250 -4.062 1.00 69.81 104 GLY A O 1
ATOM 837 N N . SER A 1 105 ? -18.425 -1.132 -5.784 1.00 72.81 105 SER A N 1
ATOM 838 C CA . SER A 1 105 ? -18.439 -2.402 -5.052 1.00 72.81 105 SER A CA 1
ATOM 839 C C . SER A 1 105 ? -17.019 -2.963 -4.913 1.00 72.81 105 SER A C 1
ATOM 841 O O . SER A 1 105 ? -16.174 -2.672 -5.765 1.00 72.81 105 SER A O 1
ATOM 843 N N . PRO A 1 106 ? -16.731 -3.764 -3.871 1.00 77.56 106 PRO A N 1
ATOM 844 C CA . PRO A 1 106 ? -15.435 -4.414 -3.746 1.00 77.56 106 PRO A CA 1
ATOM 845 C C . PRO A 1 106 ? -15.166 -5.323 -4.958 1.00 77.56 106 PRO A C 1
ATOM 847 O O . PRO A 1 106 ? -16.110 -5.850 -5.550 1.00 77.56 106 PRO A O 1
ATOM 850 N N . PRO A 1 107 ? -13.893 -5.493 -5.347 1.00 67.94 107 PRO A N 1
ATOM 851 C CA . PRO A 1 107 ? -13.531 -6.200 -6.571 1.00 67.94 107 PRO A CA 1
ATOM 852 C C . PRO A 1 107 ? -13.786 -7.717 -6.523 1.00 67.94 107 PRO A C 1
ATOM 854 O O . PRO A 1 107 ? -13.842 -8.332 -7.584 1.00 67.94 107 PRO A O 1
ATOM 857 N N . GLU A 1 108 ? -13.930 -8.324 -5.338 1.00 68.06 108 GLU A N 1
ATOM 858 C CA . GLU A 1 108 ? -13.969 -9.785 -5.154 1.00 68.06 108 GLU A CA 1
ATOM 859 C C . GLU A 1 108 ? -14.919 -10.217 -4.016 1.00 68.06 108 GLU A C 1
ATOM 861 O O . GLU A 1 108 ? -15.308 -9.408 -3.165 1.00 68.06 108 GLU A O 1
ATOM 866 N N . GLU A 1 109 ? -15.279 -11.508 -3.992 1.00 74.31 109 GLU A N 1
ATOM 867 C CA . GLU A 1 109 ? -15.928 -12.153 -2.842 1.00 74.31 109 GLU A CA 1
ATOM 868 C C . GLU A 1 109 ? -15.004 -12.133 -1.609 1.00 74.31 109 GLU A C 1
ATOM 870 O O . GLU A 1 109 ? -13.781 -12.135 -1.724 1.00 74.31 109 GLU A O 1
ATOM 875 N N . GLY A 1 110 ? -15.590 -12.108 -0.409 1.00 81.81 110 GLY A N 1
ATOM 876 C CA . GLY A 1 110 ? -14.833 -12.095 0.850 1.00 81.81 110 GLY A CA 1
ATOM 877 C C . GLY A 1 110 ? -14.555 -10.705 1.430 1.00 81.81 110 GLY A C 1
ATOM 878 O O . GLY A 1 110 ? -13.837 -10.610 2.424 1.00 81.81 110 GLY A O 1
ATOM 879 N N . PHE A 1 111 ? -15.135 -9.639 0.869 1.00 89.12 111 PHE A N 1
ATOM 880 C CA . PHE A 1 111 ? -15.133 -8.305 1.474 1.00 89.12 111 PHE A CA 1
ATOM 881 C C . PHE A 1 111 ? -16.463 -7.980 2.156 1.00 89.12 111 PHE A C 1
ATOM 883 O O . PHE A 1 111 ? -17.536 -8.102 1.569 1.00 89.12 111 PHE A O 1
ATOM 890 N N . HIS A 1 112 ? -16.378 -7.474 3.381 1.00 90.94 112 HIS A N 1
ATOM 891 C CA . HIS A 1 112 ? -17.512 -7.049 4.189 1.00 90.94 112 HIS A CA 1
ATOM 892 C C . HIS A 1 112 ? -17.545 -5.525 4.269 1.00 90.94 112 HIS A C 1
ATOM 894 O O . HIS A 1 112 ? -16.578 -4.890 4.690 1.00 90.94 112 HIS A O 1
ATOM 900 N N . ASN A 1 113 ? -18.662 -4.926 3.860 1.00 91.62 113 ASN A N 1
ATOM 901 C CA . ASN A 1 113 ? -18.853 -3.482 3.940 1.00 91.62 113 ASN A CA 1
ATOM 902 C C . ASN A 1 113 ? -18.986 -3.048 5.405 1.00 91.62 113 ASN A C 1
ATOM 904 O O . ASN A 1 113 ? -19.915 -3.470 6.093 1.00 91.62 113 ASN A O 1
ATOM 908 N N . MET A 1 114 ? -18.070 -2.194 5.859 1.00 93.38 114 MET A N 1
ATOM 909 C CA . MET A 1 114 ? -18.115 -1.621 7.205 1.00 93.38 114 MET A CA 1
ATOM 910 C C . MET A 1 114 ? -18.813 -0.266 7.213 1.00 93.38 114 MET A C 1
ATOM 912 O O . MET A 1 114 ? -19.546 0.059 8.145 1.00 93.38 114 MET A O 1
ATOM 916 N N . ARG A 1 115 ? -18.561 0.538 6.175 1.00 91.69 115 ARG A N 1
ATOM 917 C CA . ARG A 1 115 ? -19.196 1.832 5.903 1.00 91.69 115 ARG A CA 1
ATOM 918 C C . ARG A 1 115 ? -18.924 2.230 4.447 1.00 91.69 115 ARG A C 1
ATOM 920 O O . ARG A 1 115 ? -17.999 1.684 3.847 1.00 91.69 115 ARG A O 1
ATOM 927 N N . PRO A 1 116 ? -19.655 3.204 3.871 1.00 90.06 116 PRO A N 1
ATOM 928 C CA . PRO A 1 116 ? -19.496 3.572 2.465 1.00 90.06 116 PRO A CA 1
ATOM 929 C C . PRO A 1 116 ? -18.030 3.786 2.065 1.00 90.06 116 PRO A C 1
ATOM 931 O O . PRO A 1 116 ? -17.354 4.646 2.628 1.00 90.06 116 PRO A O 1
ATOM 934 N N . GLY A 1 117 ? -17.548 2.987 1.107 1.00 90.12 117 GLY A N 1
ATOM 935 C CA . GLY A 1 117 ? -16.181 3.050 0.580 1.00 90.12 117 GLY A CA 1
ATOM 936 C C . GLY A 1 117 ? -15.103 2.350 1.416 1.00 90.12 117 GLY A C 1
ATOM 937 O O . GLY A 1 117 ? -13.940 2.420 1.030 1.00 90.12 117 GLY A O 1
ATOM 938 N N . LEU A 1 118 ? -15.447 1.684 2.525 1.00 93.75 118 LEU A N 1
ATOM 939 C CA . LEU A 1 118 ? -14.509 0.963 3.392 1.00 93.75 118 LEU A CA 1
ATOM 940 C C . LEU A 1 118 ? -14.985 -0.460 3.687 1.00 93.75 118 LEU A C 1
ATOM 942 O O . LEU A 1 118 ? -16.081 -0.685 4.205 1.00 93.75 118 LEU A O 1
ATOM 946 N N . TYR A 1 119 ? -14.113 -1.414 3.385 1.00 94.00 119 TYR A N 1
ATOM 947 C CA . TYR A 1 119 ? -14.422 -2.835 3.368 1.00 94.00 119 TYR A CA 1
ATOM 948 C C . TYR A 1 119 ? -13.351 -3.626 4.117 1.00 94.00 119 TYR A C 1
ATOM 950 O O . TYR A 1 119 ? -12.163 -3.421 3.880 1.00 94.00 119 TYR A O 1
ATOM 958 N N . LEU A 1 120 ? -13.756 -4.554 4.982 1.00 93.19 120 LEU A N 1
ATOM 959 C CA . LEU A 1 120 ? -12.846 -5.527 5.586 1.00 93.19 120 LEU A CA 1
ATOM 960 C C . LEU A 1 120 ? -12.755 -6.772 4.715 1.00 93.19 120 LEU A C 1
ATOM 962 O O . LEU A 1 120 ? -13.779 -7.366 4.386 1.00 93.19 120 LEU A O 1
ATOM 966 N N . GLY A 1 121 ? -11.540 -7.148 4.333 1.00 88.81 121 GLY A N 1
ATOM 967 C CA . GLY A 1 121 ? -11.275 -8.348 3.551 1.00 88.81 121 GLY A CA 1
ATOM 968 C C . GLY A 1 121 ? -11.126 -9.585 4.430 1.00 88.81 121 GLY A C 1
ATOM 969 O O . GLY A 1 121 ? -10.684 -9.520 5.573 1.00 88.81 121 GLY A O 1
ATOM 970 N N . SER A 1 122 ? -11.474 -10.742 3.885 1.00 83.62 122 SER A N 1
ATOM 971 C CA . SER A 1 122 ? -11.240 -12.029 4.532 1.00 83.62 122 SER A CA 1
ATOM 972 C C . SER A 1 122 ? -9.762 -12.403 4.442 1.00 83.62 122 SER A C 1
ATOM 974 O O . SER A 1 122 ? -9.148 -12.290 3.381 1.00 83.62 122 SER A O 1
ATOM 976 N N . LEU A 1 123 ? -9.192 -12.876 5.549 1.00 79.62 123 LEU A N 1
ATOM 977 C CA . LEU A 1 123 ? -7.832 -13.404 5.612 1.00 79.62 123 LEU A CA 1
ATOM 978 C C . LEU A 1 123 ? -7.879 -14.853 6.090 1.00 79.62 123 LEU A C 1
ATOM 980 O O . LEU A 1 123 ? -8.540 -15.175 7.075 1.00 79.62 123 LEU A O 1
ATOM 984 N N . SER A 1 124 ? -7.172 -15.738 5.388 1.00 75.19 124 SER A N 1
ATOM 985 C CA . SER A 1 124 ? -7.097 -17.148 5.770 1.00 75.19 124 SER A CA 1
ATOM 986 C C . SER A 1 124 ? -6.490 -17.293 7.166 1.00 75.19 124 SER A C 1
ATOM 988 O O . SER A 1 124 ? -5.408 -16.773 7.427 1.00 75.19 124 SER A O 1
ATOM 990 N N . GLY A 1 125 ? -7.169 -18.032 8.045 1.00 73.44 125 GLY A N 1
ATOM 991 C CA . GLY A 1 125 ? -6.707 -18.270 9.415 1.00 73.44 125 GLY A CA 1
ATOM 992 C C . GLY A 1 125 ? -6.957 -17.116 10.391 1.00 73.44 125 GLY A C 1
ATOM 993 O O . GLY A 1 125 ? -6.486 -17.196 11.519 1.00 73.44 125 GLY A O 1
ATOM 994 N N . VAL A 1 126 ? -7.701 -16.081 9.987 1.00 81.75 126 VAL A N 1
ATOM 995 C CA . VAL A 1 126 ? -8.064 -14.938 10.838 1.00 81.75 126 VAL A CA 1
ATOM 996 C C . VAL A 1 126 ? -9.579 -14.810 10.863 1.00 81.75 126 VAL A C 1
ATOM 998 O O . VAL A 1 126 ? -10.224 -14.770 9.813 1.00 81.75 126 VAL A O 1
ATOM 1001 N N . SER A 1 127 ? -10.165 -14.760 12.058 1.00 87.19 127 SER A N 1
ATOM 1002 C CA . SER A 1 127 ? -11.619 -14.636 12.178 1.00 87.19 127 SER A CA 1
ATOM 1003 C C . SER A 1 127 ? -12.095 -13.249 11.733 1.00 87.19 127 SER A C 1
ATOM 1005 O O . SER A 1 127 ? -11.385 -12.250 11.865 1.00 87.19 127 SER A O 1
ATOM 1007 N N . PHE A 1 128 ? -13.319 -13.167 11.205 1.00 89.00 128 PHE A N 1
ATOM 1008 C CA . PHE A 1 128 ? -13.907 -11.875 10.849 1.00 89.00 128 PHE A CA 1
ATOM 1009 C C . PHE A 1 128 ? -14.089 -10.973 12.079 1.00 89.00 128 PHE A C 1
ATOM 1011 O O . PHE A 1 128 ? -13.833 -9.774 11.993 1.00 89.00 128 PHE A O 1
ATOM 1018 N N . ASP A 1 129 ? -14.480 -11.545 13.221 1.00 90.50 129 ASP A N 1
ATOM 1019 C CA . ASP A 1 129 ? -14.687 -10.792 14.460 1.00 90.50 129 ASP A CA 1
ATOM 1020 C C . ASP A 1 129 ? -13.388 -10.155 14.967 1.00 90.50 129 ASP A C 1
ATOM 1022 O O . ASP A 1 129 ? -13.396 -8.978 15.319 1.00 90.50 129 ASP A O 1
ATOM 1026 N N . GLU A 1 130 ? -12.260 -10.867 14.887 1.00 88.25 130 GLU A N 1
ATOM 1027 C CA . GLU A 1 130 ? -10.936 -10.317 15.205 1.00 88.25 130 GLU A CA 1
ATOM 1028 C C . GLU A 1 130 ? -10.589 -9.122 14.299 1.00 88.25 130 GLU A C 1
ATOM 1030 O O . GLU A 1 130 ? -10.162 -8.067 14.769 1.00 88.25 130 GLU A O 1
ATOM 1035 N N . GLN A 1 131 ? -10.816 -9.236 12.986 1.00 89.12 131 GLN A N 1
ATOM 1036 C CA . GLN A 1 131 ? -10.573 -8.119 12.066 1.00 89.12 131 GLN A CA 1
ATOM 1037 C C . GLN A 1 131 ? -11.520 -6.939 12.319 1.00 89.12 131 GLN A C 1
ATOM 1039 O O . GLN A 1 131 ? -11.123 -5.776 12.212 1.00 89.12 131 GLN A O 1
ATOM 1044 N N . LYS A 1 132 ? -12.776 -7.225 12.666 1.00 92.88 132 LYS A N 1
ATOM 1045 C CA . LYS A 1 132 ? -13.783 -6.217 12.993 1.00 92.88 132 LYS A CA 1
ATOM 1046 C C . LYS A 1 132 ? -13.446 -5.481 14.285 1.00 92.88 132 LYS A C 1
ATOM 1048 O O . LYS A 1 132 ? -13.628 -4.268 14.348 1.00 92.88 132 LYS A O 1
ATOM 1053 N N . GLU A 1 133 ? -12.931 -6.178 15.290 1.00 91.12 133 GLU A N 1
ATOM 1054 C CA . GLU A 1 133 ? -12.425 -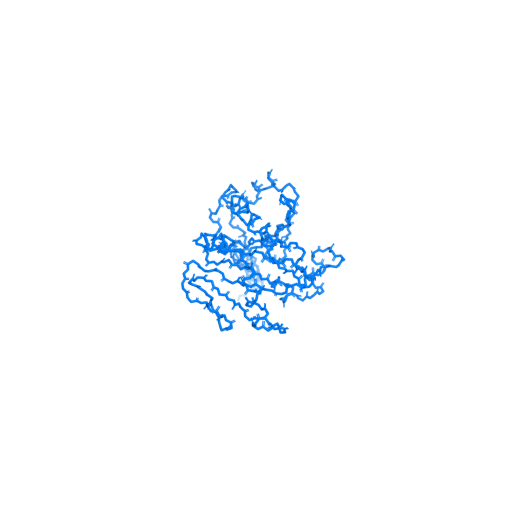5.567 16.516 1.00 91.12 133 GLU A CA 1
ATOM 1055 C C . GLU A 1 133 ? -11.279 -4.601 16.207 1.00 91.12 133 GLU A C 1
ATOM 1057 O O . GLU A 1 133 ? -11.353 -3.429 16.578 1.00 91.12 133 GLU A O 1
ATOM 1062 N N . LYS A 1 134 ? -10.285 -5.036 15.419 1.00 90.25 134 LYS A N 1
ATOM 1063 C CA . LYS A 1 134 ? -9.182 -4.174 14.957 1.00 90.25 134 LYS A CA 1
ATOM 1064 C C . LYS A 1 134 ? -9.691 -2.925 14.247 1.00 90.25 134 LYS A C 1
ATOM 1066 O O . LYS A 1 134 ? -9.261 -1.821 14.566 1.00 90.25 134 LYS A O 1
ATOM 1071 N N . TYR A 1 135 ? -10.651 -3.086 13.340 1.00 94.00 135 TYR A N 1
ATOM 1072 C CA . TYR A 1 135 ? -11.288 -1.967 12.651 1.00 94.00 135 TYR A CA 1
ATOM 1073 C C . TYR A 1 135 ? -11.978 -0.993 13.613 1.00 94.00 135 TYR A C 1
ATOM 1075 O O . TYR A 1 135 ? -11.842 0.217 13.452 1.00 94.00 135 TYR A O 1
ATOM 1083 N N . ASN A 1 136 ? -12.699 -1.501 14.613 1.00 93.31 136 ASN A N 1
ATOM 1084 C CA . ASN A 1 136 ? -13.422 -0.671 15.577 1.00 93.31 136 ASN A CA 1
ATOM 1085 C C . ASN A 1 136 ? -12.490 0.106 16.522 1.00 93.31 136 ASN A C 1
ATOM 1087 O O . ASN A 1 136 ? -12.912 1.124 17.067 1.00 93.31 136 ASN A O 1
ATOM 1091 N N . ARG A 1 137 ? -11.240 -0.344 16.704 1.00 91.38 137 ARG A N 1
ATOM 1092 C CA . ARG A 1 137 ? -10.205 0.397 17.447 1.00 91.38 137 ARG A CA 1
ATOM 1093 C C . ARG A 1 137 ? -9.668 1.602 16.671 1.00 91.38 137 ARG A C 1
ATOM 1095 O O . ARG A 1 137 ? -9.171 2.540 17.290 1.00 91.38 137 ARG A O 1
ATOM 1102 N N . LEU A 1 138 ? -9.783 1.598 15.340 1.00 94.06 138 LEU A N 1
ATOM 1103 C CA . LEU A 1 138 ? -9.300 2.703 14.517 1.00 94.06 138 LEU A CA 1
ATOM 1104 C C . LEU A 1 138 ? -10.108 3.972 14.783 1.00 94.06 138 LEU A C 1
ATOM 1106 O O . LEU A 1 138 ? -11.342 3.990 14.733 1.00 94.06 138 LEU A O 1
ATOM 1110 N N . LEU A 1 139 ? -9.398 5.076 14.993 1.00 95.31 139 LEU A N 1
ATOM 1111 C CA . LEU A 1 139 ? -10.024 6.363 15.227 1.00 95.31 139 LEU A CA 1
ATOM 1112 C C . LEU A 1 139 ? -10.781 6.817 13.968 1.00 95.31 139 LEU A C 1
ATOM 1114 O O . LEU A 1 139 ? -10.286 6.667 12.842 1.00 95.31 139 LEU A O 1
ATOM 1118 N N . PRO A 1 140 ? -11.940 7.489 14.119 1.00 95.12 140 PRO A N 1
ATOM 1119 C CA . PRO A 1 140 ? -12.684 8.035 12.985 1.00 95.12 140 PRO A CA 1
ATOM 1120 C C . PRO A 1 140 ? -11.834 8.930 12.076 1.00 95.12 140 PRO A C 1
ATOM 1122 O O . PRO A 1 140 ? -12.015 8.919 10.858 1.00 95.12 140 PRO A O 1
ATOM 1125 N N . ALA A 1 141 ? -10.878 9.666 12.654 1.00 95.19 141 ALA A N 1
ATOM 1126 C CA . ALA A 1 141 ? -9.944 10.516 11.922 1.00 95.19 141 ALA A CA 1
ATOM 1127 C C . ALA A 1 141 ? -8.980 9.715 11.030 1.00 95.19 141 ALA A C 1
ATOM 1129 O O . ALA A 1 141 ? -8.667 10.156 9.924 1.00 95.19 141 ALA A O 1
ATOM 1130 N N . THR A 1 142 ? -8.522 8.547 11.480 1.00 95.62 142 THR A N 1
ATOM 1131 C CA . THR A 1 142 ? -7.639 7.647 10.720 1.00 95.62 142 THR A CA 1
ATOM 1132 C C . THR A 1 142 ? -8.393 7.018 9.566 1.00 95.62 142 THR A C 1
ATOM 1134 O O . THR A 1 142 ? -7.965 7.125 8.415 1.00 95.62 142 THR A O 1
ATOM 1137 N N . LEU A 1 143 ? -9.590 6.500 9.841 1.00 95.38 143 LEU A N 1
ATOM 1138 C CA . LEU A 1 143 ? -10.467 5.964 8.809 1.00 95.38 143 LEU A CA 1
ATOM 1139 C C . LEU A 1 143 ? -10.860 7.039 7.771 1.00 95.38 143 LEU A C 1
ATOM 1141 O O . LEU A 1 143 ? -10.940 6.751 6.578 1.00 95.38 143 LEU A O 1
ATOM 1145 N N . ALA A 1 144 ? -11.082 8.289 8.197 1.00 93.69 144 ALA A N 1
ATOM 1146 C CA . ALA A 1 144 ? -11.341 9.409 7.290 1.00 93.69 144 ALA A CA 1
ATOM 1147 C C . ALA A 1 144 ? -10.115 9.760 6.432 1.00 93.69 144 ALA A C 1
ATOM 1149 O O . ALA A 1 144 ? -10.255 9.959 5.231 1.00 93.69 144 ALA A O 1
ATOM 1150 N N . SER A 1 145 ? -8.907 9.795 7.007 1.00 95.06 145 SER A N 1
ATOM 1151 C CA . SER A 1 145 ? -7.676 10.040 6.239 1.00 95.06 145 SER A CA 1
ATOM 1152 C C . SER A 1 145 ? -7.414 8.952 5.199 1.00 95.06 145 SER A C 1
ATOM 1154 O O . SER A 1 145 ? -7.062 9.278 4.066 1.00 95.06 145 SER A O 1
ATOM 1156 N N . ILE A 1 146 ? -7.651 7.686 5.550 1.00 95.00 146 ILE A N 1
ATOM 1157 C CA . ILE A 1 146 ? -7.607 6.557 4.614 1.00 95.00 146 ILE A CA 1
ATOM 1158 C C . ILE A 1 146 ? -8.580 6.785 3.456 1.00 95.00 146 ILE A C 1
ATOM 1160 O O . ILE A 1 146 ? -8.192 6.689 2.294 1.00 95.00 146 ILE A O 1
ATOM 1164 N N . GLN A 1 147 ? -9.825 7.144 3.757 1.00 92.50 147 GLN A N 1
ATOM 1165 C CA . GLN A 1 147 ? -10.853 7.352 2.744 1.00 92.50 147 GLN A CA 1
ATOM 1166 C C . GLN A 1 147 ? -10.561 8.559 1.838 1.00 92.50 147 GLN A C 1
ATOM 1168 O O . GLN A 1 147 ? -10.677 8.455 0.620 1.00 92.50 147 GLN A O 1
ATOM 1173 N N . THR A 1 148 ? -10.109 9.681 2.400 1.00 92.88 148 THR A N 1
ATOM 1174 C CA . THR A 1 148 ? -9.684 10.859 1.627 1.00 92.88 148 THR A CA 1
ATOM 1175 C C . THR A 1 148 ? -8.490 10.541 0.733 1.00 92.88 148 THR A C 1
ATOM 1177 O O . THR A 1 148 ? -8.413 11.011 -0.403 1.00 92.88 148 THR A O 1
ATOM 1180 N N . LEU A 1 149 ? -7.538 9.734 1.211 1.00 93.00 149 LEU A N 1
ATOM 1181 C CA . LEU A 1 149 ? -6.427 9.310 0.368 1.00 93.00 149 LEU A CA 1
ATOM 1182 C C . LEU A 1 149 ? -6.920 8.390 -0.756 1.00 93.00 149 LEU A C 1
ATOM 1184 O O . LEU A 1 149 ? -6.523 8.588 -1.903 1.00 93.00 149 LEU A O 1
ATOM 1188 N N . ALA A 1 150 ? -7.841 7.471 -0.448 1.00 91.75 150 ALA A N 1
ATOM 1189 C CA . ALA A 1 150 ? -8.468 6.580 -1.417 1.00 91.75 150 ALA A CA 1
ATOM 1190 C C . ALA A 1 150 ? -9.226 7.332 -2.519 1.00 91.75 150 ALA A C 1
ATOM 1192 O O . ALA A 1 150 ? -9.202 6.881 -3.649 1.00 91.75 150 ALA A O 1
ATOM 1193 N N . GLN A 1 151 ? -9.826 8.497 -2.249 1.00 88.88 151 GLN A N 1
ATOM 1194 C CA . GLN A 1 151 ? -10.487 9.321 -3.278 1.00 88.88 151 GLN A CA 1
ATOM 1195 C C . GLN A 1 151 ? -9.543 9.806 -4.387 1.00 88.88 151 GLN A C 1
ATOM 1197 O O . GLN A 1 151 ? -9.982 10.050 -5.508 1.00 88.88 151 GLN A O 1
ATOM 1202 N N . ASN A 1 152 ? -8.253 9.951 -4.079 1.00 84.81 152 ASN A N 1
ATOM 1203 C CA . ASN A 1 152 ? -7.245 10.431 -5.024 1.00 84.81 152 ASN A CA 1
ATOM 1204 C C . ASN A 1 152 ? -6.575 9.292 -5.807 1.00 84.81 152 ASN A C 1
ATOM 1206 O O . ASN A 1 152 ? -5.685 9.544 -6.618 1.00 84.81 152 ASN A O 1
ATOM 1210 N N . VAL A 1 153 ? -6.967 8.046 -5.541 1.00 84.50 153 VAL A N 1
ATOM 1211 C CA . VAL A 1 153 ? -6.439 6.838 -6.180 1.00 84.50 153 VAL A CA 1
ATOM 1212 C C . VAL A 1 153 ? -7.597 5.905 -6.552 1.00 84.50 153 VAL A C 1
ATOM 1214 O O . VAL A 1 153 ? -8.750 6.149 -6.211 1.00 84.50 153 VAL A O 1
ATOM 1217 N N . SER A 1 154 ? -7.339 4.835 -7.302 1.00 78.75 154 SER A N 1
ATOM 1218 C CA . SER A 1 154 ? -8.392 3.845 -7.584 1.00 78.75 154 SER A CA 1
ATOM 1219 C C . SER A 1 154 ? -8.760 3.044 -6.331 1.00 78.75 154 SER A C 1
ATOM 1221 O O . SER A 1 154 ? -9.932 2.792 -6.063 1.00 78.75 154 SER A O 1
ATOM 1223 N N . SER A 1 155 ? -7.751 2.665 -5.548 1.00 87.38 155 SER A N 1
ATOM 1224 C CA . SER A 1 155 ? -7.899 1.884 -4.325 1.00 87.38 155 SER A CA 1
ATOM 1225 C C . SER A 1 155 ? -6.722 2.109 -3.382 1.00 87.38 155 SER A C 1
ATOM 1227 O O . SER A 1 155 ? -5.582 2.290 -3.826 1.00 87.38 155 SER A O 1
ATOM 1229 N N . LEU A 1 156 ? -6.989 2.001 -2.087 1.00 92.19 156 LEU A N 1
ATOM 1230 C CA . LEU A 1 156 ? -5.991 1.972 -1.028 1.00 92.19 156 LEU A CA 1
ATOM 1231 C C . LEU A 1 156 ? -6.235 0.743 -0.157 1.00 92.19 156 LEU A C 1
ATOM 1233 O O . LEU A 1 156 ? -7.373 0.454 0.199 1.00 92.19 156 LEU A O 1
ATOM 1237 N N . THR A 1 157 ? -5.175 0.026 0.195 1.00 91.62 157 THR A N 1
ATOM 1238 C CA . THR A 1 157 ? -5.264 -1.152 1.062 1.00 91.62 157 THR A CA 1
ATOM 1239 C C . THR A 1 157 ? -4.335 -1.012 2.254 1.00 91.62 157 THR A C 1
ATOM 1241 O O . THR A 1 157 ? -3.172 -0.663 2.073 1.00 91.62 157 THR A O 1
ATOM 1244 N N . VAL A 1 158 ? -4.830 -1.319 3.448 1.00 92.06 158 VAL A N 1
ATOM 1245 C CA . VAL A 1 158 ? -4.005 -1.731 4.588 1.00 92.06 158 VAL A CA 1
ATOM 1246 C C . VAL A 1 158 ? -4.100 -3.242 4.623 1.00 92.06 158 VAL A C 1
ATOM 1248 O O . VAL A 1 158 ? -5.198 -3.765 4.781 1.00 92.06 158 VAL A O 1
ATOM 1251 N N . GLY A 1 159 ? -3.007 -3.946 4.380 1.00 87.56 159 GLY A N 1
ATOM 1252 C CA . GLY A 1 159 ? -3.075 -5.390 4.194 1.00 87.56 159 GLY A CA 1
ATOM 1253 C C . GLY A 1 159 ? -1.742 -6.081 4.410 1.00 87.56 159 GLY A C 1
ATOM 1254 O O . GLY A 1 159 ? -0.711 -5.404 4.424 1.00 87.56 159 GLY A O 1
ATOM 1255 N N . PRO A 1 160 ? -1.754 -7.417 4.552 1.00 78.38 160 PRO A N 1
ATOM 1256 C CA . PRO A 1 160 ? -0.530 -8.198 4.530 1.00 78.38 160 PRO A CA 1
ATOM 1257 C C . PRO A 1 160 ? 0.194 -8.032 3.189 1.00 78.38 160 PRO A C 1
ATOM 1259 O O . PRO A 1 160 ? -0.452 -7.895 2.144 1.00 78.38 160 PRO A O 1
ATOM 1262 N N . ASP A 1 161 ? 1.526 -8.096 3.213 1.00 71.88 161 ASP A N 1
ATOM 1263 C CA . ASP A 1 161 ? 2.340 -8.068 1.997 1.00 71.88 161 ASP A CA 1
ATOM 1264 C C . ASP A 1 161 ? 1.969 -9.229 1.055 1.00 71.88 161 ASP A C 1
ATOM 1266 O O . ASP A 1 161 ? 2.274 -10.407 1.260 1.00 71.88 161 ASP A O 1
ATOM 1270 N N . TRP A 1 162 ? 1.280 -8.869 -0.019 1.00 55.28 162 TRP A N 1
ATOM 1271 C CA . TRP A 1 162 ? 0.790 -9.783 -1.038 1.00 55.28 162 TRP A CA 1
ATOM 1272 C C . TRP A 1 162 ? 1.920 -10.392 -1.893 1.00 55.28 162 TRP A C 1
ATOM 1274 O O . TRP A 1 162 ? 1.695 -11.404 -2.560 1.00 55.28 162 TRP A O 1
ATOM 1284 N N . GLU A 1 163 ? 3.132 -9.821 -1.895 1.00 52.03 163 GLU A N 1
ATOM 1285 C CA . GLU A 1 163 ? 4.283 -10.412 -2.588 1.00 52.03 163 GLU A CA 1
ATOM 1286 C C . GLU A 1 163 ? 4.829 -11.627 -1.857 1.00 52.03 163 GLU A C 1
ATOM 1288 O O . GLU A 1 163 ? 5.075 -12.636 -2.516 1.00 52.03 163 GLU A O 1
ATOM 1293 N N . VAL A 1 164 ? 4.905 -11.608 -0.525 1.00 54.44 164 VAL A N 1
ATOM 1294 C CA . VAL A 1 164 ? 5.250 -12.803 0.266 1.00 54.44 164 VAL A CA 1
ATOM 1295 C C . VAL A 1 164 ? 4.325 -13.976 -0.089 1.00 54.44 164 VAL A C 1
ATOM 1297 O O . VAL A 1 164 ? 4.796 -15.097 -0.298 1.00 54.44 164 VAL A O 1
ATOM 1300 N N . ASN A 1 165 ? 3.032 -13.696 -0.281 1.00 49.81 165 ASN A N 1
ATOM 1301 C CA . ASN A 1 165 ? 2.037 -14.687 -0.699 1.00 49.81 165 ASN A CA 1
ATOM 1302 C C . ASN A 1 165 ? 2.211 -15.185 -2.146 1.00 49.81 165 ASN A C 1
ATOM 1304 O O . ASN A 1 165 ? 1.771 -16.288 -2.462 1.00 49.81 165 ASN A O 1
ATOM 1308 N N . ARG A 1 166 ? 2.838 -14.404 -3.039 1.00 46.28 166 ARG A N 1
ATOM 1309 C CA . ARG A 1 166 ? 2.889 -14.692 -4.486 1.00 46.28 166 ARG A CA 1
ATOM 1310 C C . ARG A 1 166 ? 4.235 -15.225 -4.982 1.00 46.28 166 ARG A C 1
ATOM 1312 O O . ARG A 1 166 ? 4.243 -16.063 -5.879 1.00 46.28 166 ARG A O 1
ATOM 1319 N N . ILE A 1 167 ? 5.359 -14.739 -4.454 1.00 44.31 167 ILE A N 1
ATOM 1320 C CA . ILE A 1 167 ? 6.706 -15.206 -4.840 1.00 44.31 167 ILE A CA 1
ATOM 1321 C C . ILE A 1 167 ? 7.239 -16.309 -3.918 1.00 44.31 167 ILE A C 1
ATOM 1323 O O . ILE A 1 167 ? 8.237 -16.951 -4.240 1.00 44.31 167 ILE A O 1
ATOM 1327 N N . GLY A 1 168 ? 6.541 -16.579 -2.814 1.00 47.41 168 GLY A N 1
ATOM 1328 C CA . GLY A 1 168 ? 6.943 -17.558 -1.817 1.00 47.41 168 GLY A CA 1
ATOM 1329 C C . GLY A 1 168 ? 8.011 -17.008 -0.873 1.00 47.41 168 GLY A C 1
ATOM 1330 O O . GLY A 1 168 ? 8.874 -16.210 -1.253 1.00 47.41 168 GLY A O 1
ATOM 1331 N N . ARG A 1 169 ? 7.948 -17.477 0.377 1.00 51.97 169 ARG A N 1
ATOM 1332 C CA . ARG A 1 169 ? 8.834 -17.115 1.494 1.00 51.97 169 ARG A CA 1
ATOM 1333 C C . ARG A 1 169 ? 10.302 -16.998 1.086 1.00 51.97 169 ARG A C 1
ATOM 1335 O O . ARG A 1 169 ? 10.936 -15.982 1.350 1.00 51.97 169 ARG A O 1
ATOM 1342 N N . ASP A 1 170 ? 10.827 -18.016 0.417 1.00 53.47 170 ASP A N 1
ATOM 1343 C CA . ASP A 1 170 ? 12.260 -18.117 0.138 1.00 53.47 170 ASP A CA 1
ATOM 1344 C C . ASP A 1 170 ? 12.730 -17.130 -0.935 1.00 53.47 170 ASP A C 1
ATOM 1346 O O . ASP A 1 170 ? 13.851 -16.628 -0.865 1.00 53.47 170 ASP A O 1
ATOM 1350 N N . ALA A 1 171 ? 11.881 -16.811 -1.917 1.00 54.03 171 ALA A N 1
ATOM 1351 C CA . ALA A 1 171 ? 12.207 -15.806 -2.923 1.00 54.03 171 ALA A CA 1
ATOM 1352 C C . ALA A 1 171 ? 12.132 -14.394 -2.333 1.00 54.03 171 ALA A C 1
ATOM 1354 O O . ALA A 1 171 ? 13.003 -13.576 -2.623 1.00 54.03 171 ALA A O 1
ATOM 1355 N N . ALA A 1 172 ? 11.145 -14.127 -1.469 1.00 52.81 172 ALA A N 1
ATOM 1356 C CA . ALA A 1 172 ? 11.017 -12.853 -0.763 1.00 52.81 172 ALA A CA 1
ATOM 1357 C C . ALA A 1 172 ? 12.215 -12.600 0.168 1.00 52.81 172 ALA A C 1
ATOM 1359 O O . ALA A 1 172 ? 12.794 -11.515 0.142 1.00 52.81 172 ALA A O 1
ATOM 1360 N N . LEU A 1 173 ? 12.652 -13.626 0.909 1.00 54.00 173 LEU A N 1
ATOM 1361 C CA . LEU A 1 173 ? 13.839 -13.570 1.770 1.00 54.00 173 LEU A CA 1
ATOM 1362 C C . LEU A 1 173 ? 15.123 -13.285 0.975 1.00 54.00 173 LEU A C 1
ATOM 1364 O O . LEU A 1 173 ? 15.915 -12.432 1.369 1.00 54.00 173 LEU A O 1
ATOM 1368 N N . ARG A 1 174 ? 15.317 -13.952 -0.173 1.00 56.56 174 ARG A N 1
ATOM 1369 C CA . ARG A 1 174 ? 16.493 -13.733 -1.037 1.00 56.56 174 ARG A CA 1
ATOM 1370 C C . ARG A 1 174 ? 16.494 -12.364 -1.714 1.00 56.56 174 ARG A C 1
ATOM 1372 O O . ARG A 1 174 ? 17.559 -11.782 -1.885 1.00 56.56 174 ARG A O 1
ATOM 1379 N N . LEU A 1 175 ? 15.327 -11.865 -2.121 1.00 52.72 175 LEU A N 1
ATOM 1380 C CA . LEU A 1 175 ? 15.198 -10.587 -2.827 1.00 52.72 175 LEU A CA 1
ATOM 1381 C C . LEU A 1 175 ? 15.359 -9.378 -1.905 1.00 52.72 175 LEU A C 1
ATOM 1383 O O . LEU A 1 175 ? 15.911 -8.367 -2.329 1.00 52.72 175 LEU A O 1
ATOM 1387 N N . LEU A 1 176 ? 14.890 -9.475 -0.660 1.00 52.19 176 LEU A N 1
ATOM 1388 C CA . LEU A 1 176 ? 14.893 -8.353 0.281 1.00 52.19 176 LEU A CA 1
ATOM 1389 C C . LEU A 1 176 ? 16.145 -8.296 1.167 1.00 52.19 176 LEU A C 1
ATOM 1391 O O . LEU A 1 176 ? 16.290 -7.343 1.927 1.00 52.19 176 LEU A O 1
ATOM 1395 N N . GLY A 1 177 ? 17.059 -9.268 1.053 1.00 46.69 177 GLY A N 1
ATOM 1396 C CA . GLY A 1 177 ? 18.388 -9.215 1.673 1.00 46.69 177 GLY A CA 1
ATOM 1397 C C . GLY A 1 177 ? 18.373 -9.074 3.197 1.00 46.69 177 GLY A C 1
ATOM 1398 O O . GLY A 1 177 ? 19.311 -8.526 3.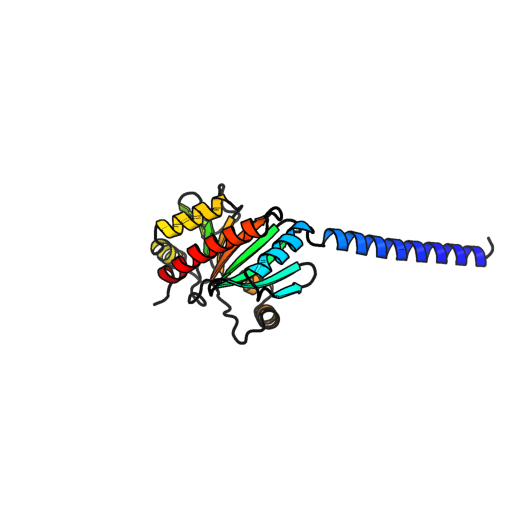769 1.00 46.69 177 GLY A O 1
ATOM 1399 N N . GLN A 1 178 ? 17.301 -9.520 3.852 1.00 47.97 178 GLN A N 1
ATOM 1400 C CA . GLN A 1 178 ? 17.125 -9.403 5.294 1.00 47.97 178 GLN A CA 1
ATOM 1401 C C . GLN A 1 178 ? 16.922 -10.787 5.899 1.00 47.97 178 GLN A C 1
ATOM 1403 O O . GLN A 1 178 ? 15.912 -11.450 5.646 1.00 47.97 178 GLN A O 1
ATOM 1408 N N . ASP A 1 179 ? 17.882 -11.201 6.723 1.00 40.16 179 ASP A N 1
ATOM 1409 C CA . ASP A 1 179 ? 17.702 -12.279 7.687 1.00 40.16 179 ASP A CA 1
ATOM 1410 C C . ASP A 1 179 ? 16.501 -11.919 8.576 1.00 40.16 179 ASP A C 1
ATOM 1412 O O . ASP A 1 179 ? 16.592 -11.068 9.458 1.00 40.16 179 ASP A O 1
ATOM 1416 N N . GLY A 1 180 ? 15.341 -12.517 8.289 1.00 40.56 180 GLY A N 1
ATOM 1417 C CA . GLY A 1 180 ? 14.118 -12.307 9.066 1.00 40.56 180 GLY A CA 1
ATOM 1418 C C . GLY A 1 180 ? 13.073 -11.374 8.450 1.00 40.56 180 GLY A C 1
ATOM 1419 O O . GLY A 1 180 ? 12.407 -10.660 9.197 1.00 40.56 180 GLY A O 1
ATOM 1420 N N . VAL A 1 181 ? 12.862 -11.389 7.123 1.00 44.16 181 VAL A N 1
ATOM 1421 C CA . VAL A 1 181 ? 11.644 -10.791 6.536 1.00 44.16 181 VAL A CA 1
ATOM 1422 C C . VAL A 1 181 ? 10.431 -11.380 7.256 1.00 44.16 181 VAL A C 1
ATOM 1424 O O . VAL A 1 181 ? 10.113 -12.561 7.097 1.00 44.16 181 VAL A O 1
ATOM 1427 N N . ALA A 1 182 ? 9.781 -10.561 8.083 1.00 43.22 182 ALA A N 1
ATOM 1428 C CA . ALA A 1 182 ? 8.515 -10.914 8.693 1.00 43.22 182 ALA A CA 1
ATOM 1429 C C . ALA A 1 182 ? 7.552 -11.328 7.572 1.00 43.22 182 ALA A C 1
ATOM 1431 O O . ALA A 1 182 ? 7.277 -10.554 6.660 1.00 43.22 182 ALA A O 1
ATOM 1432 N N . LEU A 1 183 ? 7.112 -12.585 7.602 1.00 49.88 183 LEU A N 1
ATOM 1433 C CA . LEU A 1 183 ? 6.184 -13.160 6.620 1.00 49.88 183 LEU A CA 1
ATOM 1434 C C . LEU A 1 183 ? 4.797 -12.518 6.670 1.00 49.88 183 LEU A C 1
ATOM 1436 O O . LEU A 1 183 ? 3.973 -12.691 5.780 1.00 49.88 183 LEU A O 1
ATOM 1440 N N . THR A 1 184 ? 4.566 -11.776 7.733 1.00 55.56 184 THR A N 1
ATOM 1441 C CA . THR A 1 184 ? 3.407 -10.968 8.024 1.00 55.56 184 THR A CA 1
ATOM 1442 C C . THR A 1 184 ? 3.957 -9.553 8.149 1.00 55.56 184 THR A C 1
ATOM 1444 O O . THR A 1 184 ? 4.759 -9.251 9.011 1.00 55.56 184 THR A O 1
ATOM 1447 N N . GLN A 1 185 ? 3.662 -8.666 7.219 1.00 72.00 185 GLN A N 1
ATOM 1448 C CA . GLN A 1 185 ? 3.914 -7.237 7.406 1.00 72.00 185 GLN A CA 1
ATOM 1449 C C . GLN A 1 185 ? 2.651 -6.554 6.965 1.00 72.00 185 GLN A C 1
ATOM 1451 O O . GLN A 1 185 ? 2.139 -6.893 5.898 1.00 72.00 185 GLN A O 1
ATOM 1456 N N . LEU A 1 186 ? 2.151 -5.622 7.770 1.00 81.50 186 LEU A N 1
ATOM 1457 C CA . LEU A 1 186 ? 1.121 -4.736 7.276 1.00 81.50 186 LEU A CA 1
ATOM 1458 C C . LEU A 1 186 ? 1.768 -3.593 6.512 1.00 81.50 186 LEU A C 1
ATOM 1460 O O . LEU A 1 186 ? 2.727 -2.954 6.953 1.00 81.50 186 LEU A O 1
ATOM 1464 N N . GLU A 1 187 ? 1.204 -3.323 5.349 1.00 88.31 187 GLU A N 1
ATOM 1465 C CA . GLU A 1 187 ? 1.582 -2.194 4.525 1.00 88.31 187 GLU A CA 1
ATOM 1466 C C . GLU A 1 187 ? 0.356 -1.376 4.155 1.00 88.31 187 GLU A C 1
ATOM 1468 O O . GLU A 1 187 ? -0.721 -1.903 3.867 1.00 88.31 187 GLU A O 1
ATOM 1473 N N . LEU A 1 188 ? 0.546 -0.059 4.123 1.00 91.50 188 LEU A N 1
ATOM 1474 C CA . LEU A 1 188 ? -0.357 0.830 3.420 1.00 91.50 188 LEU A CA 1
ATOM 1475 C C . LEU A 1 188 ? 0.074 0.865 1.955 1.00 91.50 188 LEU A C 1
ATOM 1477 O O . LEU A 1 188 ? 1.168 1.332 1.633 1.00 91.50 188 LEU A O 1
ATOM 1481 N N . ARG A 1 189 ? -0.795 0.406 1.060 1.00 91.12 189 ARG A N 1
ATOM 1482 C CA . ARG A 1 189 ? -0.538 0.326 -0.376 1.00 91.12 189 ARG A CA 1
ATOM 1483 C C . ARG A 1 189 ? -1.531 1.173 -1.158 1.00 91.12 189 ARG A C 1
ATOM 1485 O O . ARG A 1 189 ? -2.733 1.157 -0.908 1.00 91.12 189 ARG A O 1
ATOM 1492 N N . THR A 1 190 ? -1.018 1.881 -2.158 1.00 91.81 190 THR A N 1
ATOM 1493 C CA . THR A 1 190 ? -1.819 2.596 -3.160 1.00 91.81 190 THR A CA 1
ATOM 1494 C C . THR A 1 190 ? -1.299 2.291 -4.559 1.00 91.81 190 THR A C 1
ATOM 1496 O O . THR A 1 190 ? -0.130 1.938 -4.730 1.00 91.81 190 THR A O 1
ATOM 1499 N N . VAL A 1 191 ? -2.164 2.409 -5.565 1.00 89.31 191 VAL A N 1
ATOM 1500 C CA . VAL A 1 191 ? -1.778 2.320 -6.978 1.00 89.31 191 VAL A CA 1
ATOM 1501 C C . VAL A 1 191 ? -2.145 3.630 -7.658 1.00 89.31 191 VAL A C 1
ATOM 1503 O O . VAL A 1 191 ? -3.287 4.077 -7.582 1.00 89.31 191 VAL A O 1
ATOM 1506 N N . ILE A 1 192 ? -1.167 4.240 -8.316 1.00 87.12 192 ILE A N 1
ATOM 1507 C CA . ILE A 1 192 ? -1.308 5.531 -8.992 1.00 87.12 192 ILE A CA 1
ATOM 1508 C C . ILE A 1 192 ? -0.934 5.409 -10.467 1.00 87.12 192 ILE A C 1
ATOM 1510 O O . ILE A 1 192 ? -0.127 4.558 -10.837 1.00 87.12 192 ILE A O 1
ATOM 1514 N N . SER A 1 193 ? -1.493 6.268 -11.319 1.00 83.69 193 SER A N 1
ATOM 1515 C CA . SER A 1 193 ? -1.074 6.362 -12.724 1.00 83.69 193 SER A CA 1
ATOM 1516 C C . SER A 1 193 ? 0.345 6.927 -12.855 1.00 83.69 193 SER A C 1
ATOM 1518 O O . SER A 1 193 ? 0.767 7.728 -12.023 1.00 83.69 193 SER A O 1
ATOM 1520 N N . ASP A 1 194 ? 1.032 6.630 -13.952 1.00 77.81 194 ASP A N 1
ATOM 1521 C CA . ASP A 1 194 ? 2.360 7.161 -14.302 1.00 77.81 194 ASP A CA 1
ATOM 1522 C C . ASP A 1 194 ? 2.405 8.677 -14.602 1.00 77.81 194 ASP A C 1
ATOM 1524 O O . ASP A 1 194 ? 3.454 9.236 -14.919 1.00 77.81 194 ASP A O 1
ATOM 1528 N N . ASN A 1 195 ? 1.273 9.369 -14.464 1.00 78.81 195 ASN A N 1
ATOM 1529 C CA . ASN A 1 195 ? 1.130 10.794 -14.752 1.00 78.81 195 ASN A CA 1
ATOM 1530 C C . ASN A 1 195 ? 1.675 11.732 -13.664 1.00 78.81 195 ASN A C 1
ATOM 1532 O O . ASN A 1 195 ? 1.738 12.940 -13.908 1.00 78.81 195 ASN A O 1
ATOM 1536 N N . TYR A 1 196 ? 2.023 11.208 -12.488 1.00 82.50 196 TYR A N 1
ATOM 1537 C CA . TYR A 1 196 ? 2.440 11.994 -11.324 1.00 82.50 196 TYR A CA 1
ATOM 1538 C C . TYR A 1 196 ? 3.829 12.608 -11.547 1.00 82.50 196 TYR A C 1
ATOM 1540 O O . TYR A 1 196 ? 4.710 11.941 -12.079 1.00 82.50 196 TYR A O 1
ATOM 1548 N N . SER A 1 197 ? 4.032 13.857 -11.117 1.00 87.19 197 SER A N 1
ATOM 1549 C CA . SER A 1 197 ? 5.368 14.463 -10.993 1.00 87.19 197 SER A CA 1
ATOM 1550 C C . SER A 1 197 ? 6.087 13.967 -9.734 1.00 87.19 197 SER A C 1
ATOM 1552 O O . SER A 1 197 ? 5.433 13.474 -8.810 1.00 87.19 197 SER A O 1
ATOM 1554 N N . GLY A 1 198 ? 7.410 14.155 -9.635 1.00 86.00 198 GLY A N 1
ATOM 1555 C CA . GLY A 1 198 ? 8.170 13.806 -8.427 1.00 86.00 198 GLY A CA 1
ATOM 1556 C C . GLY A 1 198 ? 7.629 14.481 -7.159 1.00 86.00 198 GLY A C 1
ATOM 1557 O O . GLY A 1 198 ? 7.500 13.842 -6.116 1.00 86.00 198 GLY A O 1
ATOM 1558 N N . GLU A 1 199 ? 7.206 15.744 -7.253 1.00 89.75 199 GLU A N 1
ATOM 1559 C CA . GLU A 1 199 ? 6.580 16.472 -6.138 1.00 89.75 199 GLU A CA 1
ATOM 1560 C C . GLU A 1 199 ? 5.197 15.922 -5.758 1.00 89.75 199 GLU A C 1
ATOM 1562 O O . GLU A 1 199 ? 4.878 15.808 -4.571 1.00 89.75 199 GLU A O 1
ATOM 1567 N N . ALA A 1 200 ? 4.375 15.546 -6.744 1.00 90.56 200 ALA A N 1
ATOM 1568 C CA . ALA A 1 200 ? 3.074 14.931 -6.487 1.00 90.56 200 ALA A CA 1
ATOM 1569 C C . ALA A 1 200 ? 3.237 13.559 -5.819 1.00 90.56 200 ALA A C 1
ATOM 1571 O O . ALA A 1 200 ? 2.515 13.249 -4.869 1.00 90.56 200 ALA A O 1
ATOM 1572 N N . LEU A 1 201 ? 4.224 12.769 -6.263 1.00 90.38 201 LEU A N 1
ATOM 1573 C CA . LEU A 1 201 ? 4.602 11.510 -5.621 1.00 90.38 201 LEU A CA 1
ATOM 1574 C C . LEU A 1 201 ? 5.038 11.735 -4.174 1.00 90.38 201 LEU A C 1
ATOM 1576 O O . LEU A 1 201 ? 4.550 11.050 -3.279 1.00 90.38 201 LEU A O 1
ATOM 1580 N N . LEU A 1 202 ? 5.904 12.719 -3.922 1.00 92.50 202 LEU A N 1
ATOM 1581 C CA . LEU A 1 202 ? 6.358 13.048 -2.573 1.00 92.50 202 LEU A CA 1
ATOM 1582 C C . LEU A 1 202 ? 5.197 13.473 -1.666 1.00 92.50 202 LEU A C 1
ATOM 1584 O O . LEU A 1 202 ? 5.112 13.038 -0.520 1.00 92.50 202 LEU A O 1
ATOM 1588 N N . SER A 1 203 ? 4.302 14.329 -2.162 1.00 93.75 203 SER A N 1
ATOM 1589 C CA . SER A 1 203 ? 3.111 14.764 -1.424 1.00 93.75 203 SER A CA 1
ATOM 1590 C C . SER A 1 203 ? 2.212 13.578 -1.067 1.00 93.75 203 SER A C 1
ATOM 1592 O O . SER A 1 203 ? 1.737 13.470 0.063 1.00 93.75 203 SER A O 1
ATOM 1594 N N . HIS A 1 204 ? 2.032 12.645 -2.004 1.00 94.38 204 HIS A N 1
ATOM 1595 C CA . HIS A 1 204 ? 1.288 11.407 -1.778 1.00 94.38 204 HIS A CA 1
ATOM 1596 C C . HIS A 1 204 ? 1.960 10.510 -0.731 1.00 94.38 204 HIS A C 1
ATOM 1598 O O . HIS A 1 204 ? 1.304 10.068 0.209 1.00 94.38 204 HIS A O 1
ATOM 1604 N N . ILE A 1 205 ? 3.277 10.323 -0.831 1.00 94.25 205 ILE A N 1
ATOM 1605 C CA . ILE A 1 205 ? 4.091 9.582 0.140 1.00 94.25 205 ILE A CA 1
ATOM 1606 C C . ILE A 1 205 ? 3.959 10.179 1.546 1.00 94.25 205 ILE A C 1
ATOM 1608 O O . ILE A 1 205 ? 3.702 9.446 2.493 1.00 94.25 205 ILE A O 1
ATOM 1612 N N . LYS A 1 206 ? 4.055 11.506 1.694 1.00 95.62 206 LYS A N 1
ATOM 1613 C CA . LYS A 1 206 ? 3.880 12.184 2.991 1.00 95.62 206 LYS A CA 1
ATOM 1614 C C . LYS A 1 206 ? 2.512 11.894 3.610 1.00 95.62 206 LYS A C 1
ATOM 1616 O O . LYS A 1 206 ? 2.424 11.628 4.805 1.00 95.62 206 LYS A O 1
ATOM 1621 N N . LYS A 1 207 ? 1.445 11.907 2.801 1.00 95.62 207 LYS A N 1
ATOM 1622 C CA . LYS A 1 207 ? 0.092 11.547 3.262 1.00 95.62 207 LYS A CA 1
ATOM 1623 C C . LYS A 1 207 ? 0.020 10.085 3.702 1.00 95.62 207 LYS A C 1
ATOM 1625 O O . LYS A 1 207 ? -0.613 9.798 4.713 1.00 95.62 207 LYS A O 1
ATOM 1630 N N . MET A 1 208 ? 0.669 9.180 2.967 1.00 95.88 208 MET A N 1
ATOM 1631 C CA . MET A 1 208 ? 0.762 7.769 3.346 1.00 95.88 208 MET A CA 1
ATOM 1632 C C . MET A 1 208 ? 1.507 7.589 4.673 1.00 95.88 208 MET A C 1
ATOM 1634 O O . MET A 1 208 ? 0.967 6.942 5.562 1.00 95.88 208 MET A O 1
ATOM 1638 N N . CYS A 1 209 ? 2.682 8.202 4.844 1.00 95.06 209 CYS A N 1
ATOM 1639 C CA . CYS A 1 209 ? 3.446 8.151 6.095 1.00 95.06 209 CYS A CA 1
ATOM 1640 C C . CYS A 1 209 ? 2.632 8.679 7.281 1.00 95.06 209 CYS A C 1
ATOM 1642 O O . CYS A 1 209 ? 2.559 8.018 8.306 1.00 95.06 209 CYS A O 1
ATOM 1644 N N . HIS A 1 210 ? 1.923 9.800 7.120 1.00 95.62 210 HIS A N 1
ATOM 1645 C CA . HIS A 1 210 ? 1.053 10.337 8.174 1.00 95.62 210 HIS A CA 1
ATOM 1646 C C . HIS A 1 210 ? -0.069 9.372 8.589 1.00 95.62 210 HIS A C 1
ATOM 1648 O O . HIS A 1 210 ? -0.428 9.293 9.761 1.00 95.62 210 HIS A O 1
ATOM 1654 N N . ILE A 1 211 ? -0.645 8.631 7.637 1.00 95.69 211 ILE A N 1
ATOM 1655 C CA . ILE A 1 211 ? -1.632 7.585 7.946 1.00 95.69 211 ILE A CA 1
ATOM 1656 C C . ILE A 1 211 ? -0.956 6.413 8.658 1.00 95.69 211 ILE A C 1
ATOM 1658 O O . ILE A 1 211 ? -1.495 5.931 9.649 1.00 95.69 211 ILE A O 1
ATOM 1662 N N . VAL A 1 212 ? 0.215 5.979 8.187 1.00 93.94 212 VAL A N 1
ATOM 1663 C CA . VAL A 1 212 ? 0.987 4.904 8.822 1.00 93.94 212 VAL A CA 1
ATOM 1664 C C . VAL A 1 212 ? 1.318 5.246 10.269 1.00 93.94 212 VAL A C 1
ATOM 1666 O O . VAL A 1 212 ? 1.023 4.442 11.137 1.00 93.94 212 VAL A O 1
ATOM 1669 N N . GLU A 1 213 ? 1.789 6.455 10.566 1.00 93.19 213 GLU A N 1
ATOM 1670 C CA . GLU A 1 213 ? 2.072 6.880 11.943 1.00 93.19 213 GLU A CA 1
ATOM 1671 C C . GLU A 1 213 ? 0.847 6.807 12.865 1.00 93.19 213 GLU A C 1
ATOM 1673 O O . GLU A 1 213 ? 0.992 6.653 14.078 1.00 93.19 213 GLU A O 1
ATOM 1678 N N . ARG A 1 214 ? -0.367 6.980 12.328 1.00 93.69 214 ARG A N 1
ATOM 1679 C CA . ARG A 1 214 ? -1.606 6.790 13.095 1.00 93.69 214 ARG A CA 1
ATOM 1680 C C . ARG A 1 214 ? -1.929 5.313 13.266 1.00 93.69 214 ARG A C 1
ATOM 1682 O O . ARG A 1 214 ? -2.253 4.895 14.368 1.00 93.69 214 ARG A O 1
ATOM 1689 N N . LEU A 1 215 ? -1.792 4.528 12.201 1.00 92.94 215 LEU A N 1
ATOM 1690 C CA . LEU A 1 215 ? -1.990 3.081 12.246 1.00 92.94 215 LEU A CA 1
ATOM 1691 C C . LEU A 1 215 ? -1.017 2.407 13.220 1.00 92.94 215 LEU A C 1
ATOM 1693 O O . LEU A 1 215 ? -1.453 1.573 13.993 1.00 92.94 215 LEU A O 1
ATOM 1697 N N . GLU A 1 216 ? 0.248 2.822 13.275 1.00 90.44 216 GLU A N 1
ATOM 1698 C CA . GLU A 1 216 ? 1.235 2.334 14.254 1.00 90.44 216 GLU A CA 1
ATOM 1699 C C . GLU A 1 216 ? 0.814 2.607 15.708 1.00 90.44 216 GLU A C 1
ATOM 1701 O O . GLU A 1 216 ? 1.174 1.857 16.607 1.00 90.44 216 GLU A O 1
ATOM 1706 N N . ARG A 1 217 ? 0.017 3.656 15.952 1.00 90.56 217 ARG A N 1
ATOM 1707 C CA . ARG A 1 217 ? -0.519 3.990 17.282 1.00 90.56 217 ARG A CA 1
ATOM 1708 C C . ARG A 1 217 ? -1.833 3.284 17.613 1.00 90.56 217 ARG A C 1
ATOM 1710 O O . ARG A 1 217 ? -2.159 3.149 18.786 1.00 90.56 217 ARG A O 1
ATOM 1717 N N . GLU A 1 218 ? -2.598 2.880 16.602 1.00 90.62 218 GLU A N 1
ATOM 1718 C CA . GLU A 1 218 ? -3.964 2.350 16.751 1.00 90.62 218 GLU A CA 1
ATOM 1719 C C . GLU A 1 218 ? -4.074 0.836 16.510 1.00 90.62 218 GLU A C 1
ATOM 1721 O O . GLU A 1 218 ? -4.990 0.195 17.023 1.00 90.62 218 GLU A O 1
ATOM 1726 N N . LEU A 1 219 ? -3.129 0.257 15.765 1.00 84.44 219 LEU A N 1
ATOM 1727 C CA . LEU A 1 219 ? -2.959 -1.181 15.565 1.00 84.44 219 LEU A CA 1
ATOM 1728 C C . LEU A 1 219 ? -1.900 -1.873 16.462 1.00 84.44 219 LEU A C 1
ATOM 1730 O O . LEU A 1 219 ? -1.664 -3.055 16.212 1.00 84.44 219 LEU A O 1
ATOM 1734 N N . PRO A 1 220 ? -1.230 -1.250 17.459 1.00 71.88 220 PRO A N 1
ATOM 1735 C CA . PRO A 1 220 ? -0.194 -1.953 18.199 1.00 71.88 220 PRO A CA 1
ATOM 1736 C C . PRO A 1 220 ? -0.782 -3.118 19.001 1.00 71.88 220 PRO A C 1
ATOM 1738 O O . PRO A 1 220 ? -1.958 -3.138 19.384 1.00 71.88 220 PRO A O 1
ATOM 1741 N N . ARG A 1 221 ? 0.076 -4.114 19.210 1.00 61.50 221 ARG A N 1
ATOM 1742 C CA . ARG A 1 221 ? -0.223 -5.348 19.928 1.00 61.50 221 ARG A CA 1
ATOM 1743 C C . ARG A 1 221 ? -0.222 -5.138 21.440 1.00 61.50 221 ARG A C 1
ATOM 1745 O O . ARG A 1 221 ? 0.601 -4.391 21.967 1.00 61.50 221 ARG A O 1
ATOM 1752 N N . GLU A 1 222 ? -1.127 -5.860 22.092 1.00 47.84 222 GLU A N 1
ATOM 1753 C CA . GLU A 1 222 ? -0.903 -6.391 23.441 1.00 47.84 222 GLU A CA 1
ATOM 1754 C C . GLU A 1 222 ? 0.255 -7.400 23.442 1.00 47.84 222 GLU A C 1
ATOM 1756 O O . GLU A 1 222 ? 0.395 -8.152 22.444 1.00 47.84 222 GLU A O 1
#

Radius of gyration: 22.71 Å; chains: 1; bounding box: 44×41×84 Å

Foldseek 3Di:
DPPVVVVVVVVVVVVVVVVVVVVVVVVVLVQLDADVLLVQLVVLLCVQFVQWDWDDDPSKIWTWTAHPNWIWIWIDDHRWKIKIKTWQPQCLPPFEKKKFALADDDPDPQWDDPDGRITTGDDPPDDPVSNVVLVVLQDPVLVVLLNVLNNQAGMKIFGFDCVCVPVDVVVCCVVVVDPDPSSGITMTMTMDTSPDHNVRVVVSVVSRVVSSVSCSVRVHDD